Protein AF-A0A3D6DV68-F1 (afdb_monomer_lite)

Radius of gyration: 20.33 Å; chains: 1; bounding box: 50×42×64 Å

pLDDT: mean 91.26, std 15.3, range [33.81, 98.69]

Foldseek 3Di:
DLVVLLVVLLDCLLQDAPDDDPDDRQFAKDFLVSSLVSLVVVPVSLVVLCVVVVHNPDDSSVSSLVSQVLLEDELDPLQWFDPVLVVLVVLVVVLVVVVLCVVVVDDCCVPPNDRDDGFFDDCNGTPDNSSCVQQPRNGDGNGQKHWHQLLAADPGNTIIIGGPPDDLLSVLSNLVVSLCCCVPPVVDQLLSSLQSLLSLVVSLVVLVRPQQPQDPVVRGRSSVVSVVVSCVSCVVNVHDVVCSVPDHPDPPPPPPPPPDPDD

Secondary structure (DSSP, 8-state):
-HHHHHHHHHSTTTS--SS-SSSS-----EEHHHHHHHHTT-HHHHHHHHHHHTSSS--HHHHHHHHHHHTEEESSGGGTB-HHHHHHHHHHHHHHHHHHHHHTT---TTTT-SPPPPPPP-GGGBSSHHHHHHHGGGT----SEEEETT---TT--PPEEEETTS-HHHHHHHHHHHHHHHHHTS---HHHHHHHHHHHHHHHHHHHHHS-S-BTTTTB-HHHHHHHHHHHHHHHTT--HHHHHT-------TTTT------

Sequence (263 aa):
LRDWLLARLESTRYWPRLDGSGGDATPQLMSTRRLADVAGRDAEFMQIAALYAGHADFDLNPLVANLVAAESVPFLPVLRYTDTGLRKRVQWEETWALQRREDAGEDLASSVGRIPVPPKYQSKDFLKTDYWRLRGGLDVPKERWISYPGCERGADGSLVIAWAGWDHLQQATALATYFIDMKEREGWSRERLQPLLAGLLELLPWLRQWHNDMNPDFGARMGDYYESFVTDEVRALQFTLDDLRAWKPAATAARRGRKRSAA

Structure (mmCIF, N/CA/C/O backbone):
data_AF-A0A3D6DV68-F1
#
_entry.id   AF-A0A3D6DV68-F1
#
loop_
_atom_site.group_PDB
_atom_site.id
_atom_site.type_symbol
_atom_site.label_atom_id
_atom_site.label_alt_id
_atom_site.label_comp_id
_atom_site.label_asym_id
_atom_site.label_entity_id
_atom_site.label_seq_id
_atom_site.pdbx_PDB_ins_code
_atom_site.Cartn_x
_atom_site.Cartn_y
_atom_site.Cartn_z
_atom_site.occupancy
_atom_site.B_iso_or_equiv
_atom_site.auth_seq_id
_atom_site.auth_comp_id
_atom_site.auth_asym_id
_atom_site.auth_atom_id
_atom_site.pdbx_PDB_model_num
ATOM 1 N N . LEU A 1 1 ? -14.105 -13.010 18.078 1.00 95.31 1 LEU A N 1
ATOM 2 C CA . LEU A 1 1 ? -14.581 -11.612 17.921 1.00 95.31 1 LEU A CA 1
ATOM 3 C C . LEU A 1 1 ? -13.662 -10.813 16.999 1.00 95.31 1 LEU A C 1
ATOM 5 O O . LEU A 1 1 ? -14.135 -10.400 15.951 1.00 95.31 1 LEU A O 1
ATOM 9 N N . ARG A 1 2 ? -12.362 -10.668 17.314 1.00 97.62 2 ARG A N 1
ATOM 10 C CA . ARG A 1 2 ? -11.396 -9.928 16.473 1.00 97.62 2 ARG A CA 1
ATOM 11 C C . ARG A 1 2 ? -11.401 -10.354 15.002 1.00 97.62 2 ARG A C 1
ATOM 13 O O . ARG A 1 2 ? -11.642 -9.518 14.143 1.00 97.62 2 ARG A O 1
ATOM 20 N N . ASP A 1 3 ? -11.200 -11.641 14.726 1.00 97.81 3 ASP A N 1
ATOM 21 C CA . ASP A 1 3 ? -11.115 -12.147 13.346 1.00 97.81 3 ASP A CA 1
ATOM 22 C C . ASP A 1 3 ? -12.424 -11.974 12.571 1.00 97.81 3 ASP A C 1
ATOM 24 O O . ASP A 1 3 ? -12.409 -11.724 11.372 1.00 97.81 3 ASP A O 1
ATOM 28 N N . TRP A 1 4 ? -13.563 -12.022 13.266 1.00 98.38 4 TRP A N 1
ATOM 29 C CA . TRP A 1 4 ? -14.862 -11.736 12.664 1.00 98.38 4 TRP A CA 1
ATOM 30 C C . TRP A 1 4 ? -14.991 -10.254 12.281 1.00 98.38 4 TRP A C 1
ATOM 32 O O . TRP A 1 4 ? -15.398 -9.950 11.164 1.00 98.38 4 TRP A O 1
ATOM 42 N N . LEU A 1 5 ? -14.598 -9.326 13.169 1.00 98.50 5 LEU A N 1
ATOM 43 C CA . LEU A 1 5 ? -14.620 -7.879 12.886 1.00 98.50 5 LEU A CA 1
ATOM 44 C C . LEU A 1 5 ? -13.721 -7.553 11.702 1.00 98.50 5 LEU A C 1
ATOM 46 O O . LEU A 1 5 ? -14.111 -6.848 10.775 1.00 98.50 5 LEU A O 1
ATOM 50 N N . LEU A 1 6 ? -12.525 -8.127 11.730 1.00 98.38 6 LEU A N 1
ATOM 51 C CA . LEU A 1 6 ? -11.582 -8.094 10.639 1.00 98.38 6 LEU A CA 1
ATOM 52 C C . LEU A 1 6 ? -12.256 -8.590 9.350 1.00 98.38 6 LEU A C 1
ATOM 54 O O . LEU A 1 6 ? -12.232 -7.863 8.354 1.00 98.38 6 LEU A O 1
ATOM 58 N N . ALA A 1 7 ? -12.841 -9.794 9.324 1.00 97.44 7 ALA A N 1
ATOM 59 C CA . ALA A 1 7 ? -13.485 -10.380 8.134 1.00 97.44 7 ALA A CA 1
ATOM 60 C C . ALA A 1 7 ? -14.603 -9.488 7.595 1.00 97.44 7 ALA A C 1
ATOM 62 O O . ALA A 1 7 ? -14.722 -9.283 6.388 1.00 97.44 7 ALA A O 1
ATOM 63 N N . ARG A 1 8 ? -15.371 -8.875 8.497 1.00 97.06 8 ARG A N 1
ATOM 64 C CA . ARG A 1 8 ? -16.449 -7.964 8.135 1.00 97.06 8 ARG A CA 1
ATOM 65 C C . ARG A 1 8 ? -15.938 -6.715 7.413 1.00 97.06 8 ARG A C 1
ATOM 67 O O . ARG A 1 8 ? -16.506 -6.370 6.378 1.00 97.06 8 ARG A O 1
ATOM 74 N N . LEU A 1 9 ? -14.848 -6.105 7.889 1.00 97.06 9 LEU A N 1
ATOM 75 C CA . LEU A 1 9 ? -14.223 -4.916 7.283 1.00 97.06 9 LEU A CA 1
ATOM 76 C C . LEU A 1 9 ? -13.597 -5.163 5.894 1.00 97.06 9 LEU A C 1
ATOM 78 O O . LEU A 1 9 ? -13.310 -4.203 5.182 1.00 97.06 9 LEU A O 1
ATOM 82 N N . GLU A 1 10 ? -13.371 -6.417 5.493 1.00 93.94 10 GLU A N 1
ATOM 83 C CA . GLU A 1 10 ? -12.921 -6.763 4.130 1.00 93.94 10 GLU A CA 1
ATOM 84 C C . GLU A 1 10 ? -14.073 -6.914 3.134 1.00 93.94 10 GLU A C 1
ATOM 86 O O . GLU A 1 10 ? -13.850 -6.948 1.927 1.00 93.94 10 GLU A O 1
ATOM 91 N N . SER A 1 11 ? -15.313 -7.034 3.612 1.00 91.00 11 SER A N 1
ATOM 92 C CA . SER A 1 11 ? -16.440 -7.311 2.725 1.00 91.00 11 SER A CA 1
ATOM 93 C C . SER A 1 11 ? -16.709 -6.156 1.756 1.00 91.00 11 SER A C 1
ATOM 95 O O . SER A 1 11 ? -16.477 -4.985 2.062 1.00 91.00 11 SER A O 1
ATOM 97 N N . THR A 1 12 ? -17.290 -6.477 0.599 1.00 84.44 12 THR A N 1
ATOM 98 C CA . THR A 1 12 ? -17.630 -5.516 -0.469 1.00 84.44 12 THR A CA 1
ATOM 99 C C . THR A 1 12 ? -18.516 -4.354 -0.006 1.00 84.44 12 THR A C 1
ATOM 101 O O . THR A 1 12 ? -18.527 -3.300 -0.633 1.00 84.44 12 THR A O 1
ATOM 104 N N . ARG A 1 13 ? -19.214 -4.497 1.130 1.00 85.69 13 ARG A N 1
ATOM 105 C CA . ARG A 1 13 ? -19.953 -3.411 1.792 1.00 85.69 13 ARG A CA 1
ATOM 106 C C . ARG A 1 13 ? -19.065 -2.230 2.185 1.00 85.69 13 ARG A C 1
ATOM 108 O O . ARG A 1 13 ? -19.533 -1.096 2.163 1.00 85.69 13 ARG A O 1
ATOM 115 N N . TYR A 1 14 ? -17.832 -2.506 2.595 1.00 89.00 14 TYR A N 1
ATOM 116 C CA . TYR A 1 14 ? -16.877 -1.503 3.069 1.00 89.00 14 TYR A CA 1
ATOM 117 C C . TYR A 1 14 ? -16.024 -0.931 1.947 1.00 89.00 14 TYR A C 1
ATOM 119 O O . TYR A 1 14 ? -15.500 0.169 2.082 1.00 89.00 14 TYR A O 1
ATOM 127 N N . TRP A 1 15 ? -15.985 -1.634 0.818 1.00 86.88 15 TRP A N 1
ATOM 128 C CA . TRP A 1 15 ? -15.288 -1.237 -0.398 1.00 86.88 15 TRP A CA 1
ATOM 129 C C . TRP A 1 15 ? -16.276 -1.062 -1.572 1.00 86.88 15 TRP A C 1
ATOM 131 O O . TRP A 1 15 ? -16.091 -1.692 -2.615 1.00 86.88 15 TRP A O 1
ATOM 141 N N . PRO A 1 16 ? -17.368 -0.272 -1.414 1.00 62.62 16 PRO A N 1
ATOM 142 C CA . PRO A 1 16 ? -18.415 -0.175 -2.420 1.00 62.62 16 PRO A CA 1
ATOM 143 C C . PRO A 1 16 ? -18.040 0.761 -3.577 1.00 62.62 16 PRO A C 1
ATOM 145 O O . PRO A 1 16 ? -17.275 1.714 -3.421 1.00 62.62 16 PRO A O 1
ATOM 148 N N . ARG A 1 17 ? -18.679 0.496 -4.724 1.00 61.34 17 ARG A N 1
ATOM 149 C CA . ARG A 1 17 ? -18.665 1.290 -5.963 1.00 61.34 17 ARG A CA 1
ATOM 150 C C . ARG A 1 17 ? -18.876 2.777 -5.696 1.00 61.34 17 ARG A C 1
ATOM 152 O O . ARG A 1 17 ? -19.780 3.151 -4.949 1.00 61.34 17 ARG A O 1
ATOM 159 N N . LEU A 1 18 ? -18.118 3.612 -6.398 1.00 49.22 18 LEU A N 1
ATOM 160 C CA . LEU A 1 18 ? -18.308 5.058 -6.395 1.00 49.22 18 LEU A CA 1
ATOM 161 C C . LEU A 1 18 ? -19.044 5.594 -7.626 1.00 49.22 18 LEU A C 1
ATOM 163 O O . LEU A 1 18 ? -18.879 6.760 -7.924 1.00 49.22 18 LEU A O 1
ATOM 167 N N . ASP A 1 19 ? -19.906 4.797 -8.271 1.00 42.69 19 ASP A N 1
ATOM 168 C CA . ASP A 1 19 ? -20.970 5.270 -9.184 1.00 42.69 19 ASP A CA 1
ATOM 169 C C . ASP A 1 19 ? -21.795 4.130 -9.825 1.00 42.69 19 ASP A C 1
ATOM 171 O O . ASP A 1 19 ? -21.523 3.661 -10.919 1.00 42.69 19 ASP A O 1
ATOM 175 N N . GLY A 1 20 ? -22.867 3.713 -9.143 1.00 44.94 20 GLY A N 1
ATOM 176 C CA . GLY A 1 20 ? -24.216 3.409 -9.676 1.00 44.94 20 GLY A CA 1
ATOM 177 C C . GLY A 1 20 ? -24.510 2.711 -11.026 1.00 44.94 20 GLY A C 1
ATOM 178 O O . GLY A 1 20 ? -25.692 2.606 -11.341 1.00 44.94 20 GLY A O 1
ATOM 179 N N . SER A 1 21 ? -23.564 2.212 -11.819 1.00 42.09 21 SER A N 1
ATOM 180 C CA . SER A 1 21 ? -23.828 1.525 -13.093 1.00 42.09 21 SER A CA 1
ATOM 181 C C . SER A 1 21 ? -23.142 0.158 -13.124 1.00 42.09 21 SER A C 1
ATOM 183 O O . SER A 1 21 ? -22.096 -0.045 -12.514 1.00 42.09 21 SER A O 1
ATOM 185 N N . GLY A 1 22 ? -23.808 -0.835 -13.713 1.00 43.22 22 GLY A N 1
ATOM 186 C CA . GLY A 1 22 ? -23.464 -2.255 -13.609 1.00 43.22 22 GLY A CA 1
ATOM 187 C C . GLY A 1 22 ? -22.181 -2.675 -14.336 1.00 43.22 22 GLY A C 1
ATOM 188 O O . GLY A 1 22 ? -22.273 -3.400 -15.318 1.00 43.22 22 GLY A O 1
ATOM 189 N N . GLY A 1 23 ? -21.021 -2.283 -13.803 1.00 51.78 23 GLY A N 1
ATOM 190 C CA . GLY A 1 23 ? -19.680 -2.797 -14.119 1.00 51.78 23 GLY A CA 1
ATOM 191 C C . GLY A 1 23 ? -18.878 -3.131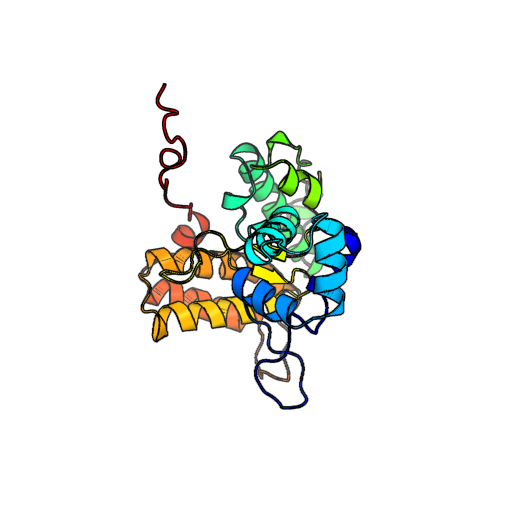 -12.849 1.00 51.78 23 GLY A C 1
ATOM 192 O O . GLY A 1 23 ? -19.388 -2.973 -11.734 1.00 51.78 23 GLY A O 1
ATOM 193 N N . ASP A 1 24 ? -17.649 -3.637 -12.983 1.00 54.78 24 ASP A N 1
ATOM 194 C CA . ASP A 1 24 ? -16.771 -3.959 -11.844 1.00 54.78 24 ASP A CA 1
ATOM 195 C C . ASP A 1 24 ? -16.538 -2.751 -10.915 1.00 54.78 24 ASP A C 1
ATOM 197 O O . ASP A 1 24 ? -16.690 -1.595 -11.300 1.00 54.78 24 ASP A O 1
ATOM 201 N N . ALA A 1 25 ? -16.265 -3.005 -9.632 1.00 60.28 25 ALA A N 1
ATOM 202 C CA . ALA A 1 25 ? -16.162 -1.938 -8.639 1.00 60.28 25 ALA A CA 1
ATOM 203 C C . ALA A 1 25 ? -14.920 -1.060 -8.851 1.00 60.28 25 ALA A C 1
ATOM 205 O O . ALA A 1 25 ? -13.807 -1.577 -8.817 1.00 60.28 25 ALA A O 1
ATOM 206 N N . THR A 1 26 ? -15.099 0.262 -8.990 1.00 75.25 26 THR A N 1
ATOM 207 C CA . THR A 1 26 ? -13.979 1.214 -9.094 1.00 75.25 26 THR A CA 1
ATOM 208 C C . THR A 1 26 ? -13.170 1.227 -7.789 1.00 75.25 26 THR A C 1
ATOM 210 O O . THR A 1 26 ? -13.696 1.653 -6.755 1.00 75.25 26 THR A O 1
ATOM 213 N N . PRO A 1 27 ? -11.909 0.769 -7.796 1.00 88.56 27 PRO A N 1
ATOM 214 C CA . PRO A 1 27 ? -11.089 0.656 -6.595 1.00 88.56 27 PRO A CA 1
ATOM 215 C C . PRO A 1 27 ? -10.636 2.044 -6.125 1.00 88.56 27 PRO A C 1
ATOM 217 O O . PRO A 1 27 ? -10.222 2.875 -6.933 1.00 88.56 27 PRO A O 1
ATOM 220 N N . GLN A 1 28 ? -10.713 2.318 -4.818 1.00 91.31 28 GLN A N 1
ATOM 221 C CA . GLN A 1 28 ? -10.360 3.629 -4.255 1.00 91.31 28 GLN A CA 1
ATOM 222 C C . GLN A 1 28 ? -9.734 3.563 -2.866 1.00 91.31 28 GLN A C 1
ATOM 224 O O . GLN A 1 28 ? -10.273 2.934 -1.954 1.00 91.31 28 GLN A O 1
ATOM 229 N N . LEU A 1 29 ? -8.650 4.316 -2.671 1.00 94.75 29 LEU A N 1
ATOM 230 C CA . LEU A 1 29 ? -8.081 4.512 -1.341 1.00 94.75 29 LEU A CA 1
ATOM 231 C C . LEU A 1 29 ? -9.086 5.218 -0.423 1.00 94.75 29 LEU A C 1
ATOM 233 O O . LEU A 1 29 ? -9.792 6.143 -0.830 1.00 94.75 29 LEU A O 1
ATOM 237 N N . MET A 1 30 ? -9.114 4.823 0.845 1.00 92.75 30 MET A N 1
ATOM 238 C CA . MET A 1 30 ? -9.926 5.483 1.868 1.00 92.75 30 MET A CA 1
ATOM 239 C C . MET A 1 30 ? -9.160 5.611 3.174 1.00 92.75 30 MET A C 1
ATOM 241 O O . MET A 1 30 ? -8.147 4.950 3.368 1.00 92.75 30 MET A O 1
ATOM 245 N N . SER A 1 31 ? -9.635 6.456 4.084 1.00 95.88 31 SER A N 1
ATOM 246 C CA . SER A 1 31 ? -9.049 6.552 5.417 1.00 95.88 31 SER A CA 1
ATOM 247 C C . SER A 1 31 ? -9.696 5.576 6.401 1.00 95.88 31 SER A C 1
ATOM 249 O O . SER A 1 31 ? -10.861 5.198 6.244 1.00 95.88 31 SER A O 1
ATOM 251 N N . THR A 1 32 ? -8.981 5.201 7.465 1.00 97.50 32 THR A N 1
ATOM 252 C CA . THR A 1 32 ? -9.547 4.381 8.554 1.00 97.50 32 THR A CA 1
ATOM 253 C C . THR A 1 32 ? -10.755 5.047 9.209 1.00 97.50 32 THR A C 1
ATOM 255 O O . THR A 1 32 ? -11.644 4.348 9.688 1.00 97.50 32 THR A O 1
ATOM 258 N N . ARG A 1 33 ? -10.820 6.386 9.201 1.00 96.12 33 ARG A N 1
ATOM 259 C CA . ARG A 1 33 ? -11.987 7.145 9.663 1.00 96.12 33 ARG A CA 1
ATOM 260 C C . ARG A 1 33 ? -13.193 6.924 8.757 1.00 96.12 33 ARG A C 1
ATOM 262 O O . ARG A 1 33 ? -14.258 6.570 9.242 1.00 96.12 33 ARG A O 1
ATOM 269 N N . ARG A 1 34 ? -13.018 7.043 7.437 1.00 94.81 34 ARG A N 1
ATOM 270 C CA . ARG A 1 34 ? -14.097 6.756 6.480 1.00 94.81 34 ARG A CA 1
ATOM 271 C C . ARG A 1 34 ? -14.572 5.305 6.589 1.00 94.81 34 ARG A C 1
ATOM 273 O O . ARG A 1 34 ? -15.773 5.055 6.526 1.00 94.81 34 ARG A O 1
ATOM 280 N N . LEU A 1 35 ? -13.653 4.359 6.794 1.00 95.81 35 LEU A N 1
ATOM 281 C CA . LEU A 1 35 ? -13.999 2.959 7.042 1.00 95.81 35 LEU A CA 1
ATOM 282 C C . LEU A 1 35 ? -14.825 2.801 8.336 1.00 95.81 35 LEU A C 1
ATOM 284 O O . LEU A 1 35 ? -15.824 2.082 8.342 1.00 95.81 35 LEU A O 1
ATOM 288 N N . ALA A 1 36 ? -14.456 3.511 9.407 1.00 97.25 36 ALA A N 1
ATOM 289 C CA . ALA A 1 36 ? -15.210 3.550 10.659 1.00 97.25 36 ALA A CA 1
ATOM 290 C C . ALA A 1 36 ? -16.610 4.168 10.485 1.00 97.25 36 ALA A C 1
ATOM 292 O O . ALA A 1 36 ? -17.578 3.628 11.009 1.00 97.25 36 ALA A O 1
ATOM 293 N N . ASP A 1 37 ? -16.757 5.227 9.685 1.00 95.56 37 ASP A N 1
ATOM 294 C CA . ASP A 1 37 ? -18.060 5.845 9.394 1.00 95.56 37 ASP A CA 1
ATOM 295 C C . ASP A 1 37 ? -19.012 4.899 8.641 1.00 95.56 37 ASP A C 1
ATOM 297 O O . ASP A 1 37 ? -20.237 4.982 8.789 1.00 95.56 37 ASP A O 1
ATOM 301 N N . VAL A 1 38 ? -18.471 4.007 7.803 1.00 95.12 38 VAL A N 1
ATOM 302 C CA . VAL A 1 38 ? -19.246 2.921 7.181 1.00 95.12 38 VAL A CA 1
ATOM 303 C C . VAL A 1 38 ? -19.573 1.849 8.223 1.00 95.12 38 VAL A C 1
ATOM 305 O O . VAL A 1 38 ? -20.719 1.408 8.302 1.00 95.12 38 VAL A O 1
ATOM 308 N N . ALA A 1 39 ? -18.611 1.485 9.077 1.00 96.94 39 ALA A N 1
ATOM 309 C CA . ALA A 1 39 ? -18.800 0.508 10.150 1.00 96.94 39 ALA A CA 1
ATOM 310 C C . ALA A 1 39 ? -19.875 0.923 11.162 1.00 96.94 39 ALA A C 1
ATOM 312 O O . ALA A 1 39 ? -20.649 0.080 11.604 1.00 96.94 39 ALA A O 1
ATOM 313 N N . GLY A 1 40 ? -19.983 2.218 11.466 1.00 96.88 40 GLY A N 1
ATOM 314 C CA . GLY A 1 40 ? -20.990 2.760 12.381 1.00 96.88 40 GLY A CA 1
ATOM 315 C C . GLY A 1 40 ? -22.427 2.591 11.884 1.00 96.88 40 GLY A C 1
ATOM 316 O O . GLY A 1 40 ? -23.364 2.657 12.674 1.00 96.88 40 GLY A O 1
ATOM 317 N N . ARG A 1 41 ? -22.609 2.337 10.581 1.00 95.56 41 ARG A N 1
ATOM 318 C CA . ARG A 1 41 ? -23.906 2.038 9.957 1.00 95.56 41 ARG A CA 1
ATOM 319 C C . ARG A 1 41 ? -24.183 0.535 9.841 1.00 95.56 41 ARG A C 1
ATOM 321 O O . ARG A 1 41 ? -25.280 0.152 9.444 1.00 95.56 41 ARG A O 1
ATOM 328 N N . ASP A 1 42 ? -23.219 -0.319 10.181 1.00 97.06 42 ASP A N 1
ATOM 329 C CA . ASP A 1 42 ? -23.366 -1.773 10.186 1.00 97.06 42 ASP A CA 1
ATOM 330 C C . ASP A 1 42 ? -23.735 -2.244 11.600 1.00 97.06 42 ASP A C 1
ATOM 332 O O . ASP A 1 42 ? -22.885 -2.392 12.478 1.00 97.06 42 ASP A O 1
ATOM 336 N N . ALA A 1 43 ? -25.034 -2.459 11.831 1.00 97.31 43 ALA A N 1
ATOM 337 C CA . ALA A 1 43 ? -25.560 -2.820 13.149 1.00 97.31 43 ALA A CA 1
ATOM 338 C C . ALA A 1 43 ? -24.932 -4.108 13.712 1.00 97.31 43 ALA A C 1
ATOM 340 O O . ALA A 1 43 ? -24.673 -4.194 14.912 1.00 97.31 43 ALA A O 1
ATOM 341 N N . GLU A 1 44 ? -24.649 -5.089 12.853 1.00 97.56 44 GLU A N 1
ATOM 342 C CA . GLU A 1 44 ? -24.003 -6.339 13.258 1.00 97.56 44 GLU A CA 1
ATOM 343 C C . GLU A 1 44 ? -22.547 -6.081 13.665 1.00 97.56 44 GLU A C 1
ATOM 345 O O . GLU A 1 44 ? -22.096 -6.565 14.703 1.00 97.56 44 GLU A O 1
ATOM 350 N N . PHE A 1 45 ? -21.825 -5.249 12.902 1.00 98.12 45 PHE A N 1
ATOM 351 C CA . PHE A 1 45 ? -20.477 -4.829 13.278 1.00 98.12 45 PHE A CA 1
ATOM 352 C C . PHE A 1 45 ? -20.462 -4.137 14.641 1.00 98.12 45 PHE A C 1
ATOM 354 O O . PHE A 1 45 ? -19.652 -4.503 15.487 1.00 98.12 45 PHE A O 1
ATOM 361 N N . MET A 1 46 ? -21.371 -3.188 14.880 1.00 98.19 46 MET A N 1
ATOM 362 C CA . MET A 1 46 ? -21.442 -2.447 16.145 1.00 98.19 46 MET A CA 1
ATOM 363 C C . MET A 1 46 ? -21.723 -3.355 17.346 1.00 98.19 46 MET A C 1
ATOM 365 O O . MET A 1 46 ? -21.093 -3.191 18.391 1.00 98.19 46 MET A O 1
ATOM 369 N N . GLN A 1 47 ? -22.607 -4.347 17.200 1.00 97.81 47 GLN A N 1
ATOM 370 C CA . GLN A 1 47 ? -22.879 -5.328 18.257 1.00 97.81 47 GLN A CA 1
ATOM 371 C C . GLN A 1 47 ? -21.634 -6.155 18.594 1.00 97.81 47 GLN A C 1
ATOM 373 O O . GLN A 1 47 ? -21.248 -6.261 19.759 1.00 97.81 47 GLN A O 1
ATOM 378 N N . ILE A 1 48 ? -20.963 -6.708 17.580 1.00 98.25 48 ILE A N 1
ATOM 379 C CA . ILE A 1 48 ? -19.750 -7.505 17.797 1.00 98.25 48 ILE A CA 1
ATOM 380 C C . ILE A 1 48 ? -18.587 -6.632 18.291 1.00 98.25 48 ILE A C 1
ATOM 382 O O . ILE A 1 48 ? -17.777 -7.094 19.097 1.00 98.25 48 ILE A O 1
ATOM 386 N N . ALA A 1 49 ? -18.510 -5.371 17.862 1.00 98.25 49 ALA A N 1
ATOM 387 C CA . ALA A 1 49 ? -17.504 -4.415 18.309 1.00 98.25 49 ALA A CA 1
ATOM 388 C C . ALA A 1 49 ? -17.692 -4.042 19.785 1.00 98.25 49 ALA A C 1
ATOM 390 O O . ALA A 1 49 ? -16.705 -4.036 20.514 1.00 98.25 49 ALA A O 1
ATOM 391 N N . ALA A 1 50 ? -18.930 -3.844 20.253 1.00 98.12 50 ALA A N 1
ATOM 392 C CA . ALA A 1 50 ? -19.223 -3.627 21.673 1.00 98.12 50 ALA A CA 1
ATOM 393 C C . ALA A 1 50 ? -18.801 -4.830 22.532 1.00 98.12 50 ALA A C 1
ATOM 395 O O . ALA A 1 50 ? -18.170 -4.664 23.575 1.00 98.12 50 ALA A O 1
ATOM 396 N N . LEU A 1 51 ? -19.078 -6.056 22.065 1.00 98.12 51 LEU A N 1
ATOM 397 C CA . LEU A 1 51 ? -18.630 -7.281 22.739 1.00 98.12 51 LEU A CA 1
ATOM 398 C C . LEU A 1 51 ? -17.103 -7.408 22.749 1.00 98.12 51 LEU A C 1
ATOM 400 O O . LEU A 1 51 ? -16.524 -7.837 23.743 1.00 98.12 51 LEU A O 1
ATOM 404 N N . TYR A 1 52 ? -16.445 -7.043 21.648 1.00 97.94 52 TYR A N 1
ATOM 405 C CA . TYR A 1 52 ? -14.988 -7.059 21.543 1.00 97.94 52 TYR A CA 1
ATOM 406 C C . TYR A 1 52 ? -14.325 -6.005 22.440 1.00 97.94 52 TYR A C 1
ATOM 408 O O . TYR A 1 52 ? -13.302 -6.294 23.053 1.00 97.94 52 TYR A O 1
ATOM 416 N N . ALA A 1 53 ? -14.908 -4.807 22.529 1.00 97.25 53 ALA A N 1
ATOM 417 C CA . ALA A 1 53 ? -14.444 -3.724 23.392 1.00 97.25 53 ALA A CA 1
ATOM 418 C C . ALA A 1 53 ? -14.757 -3.972 24.879 1.00 97.25 53 ALA A C 1
ATOM 420 O O . ALA A 1 53 ? -14.085 -3.425 25.750 1.00 97.25 53 ALA A O 1
ATOM 421 N N . GLY A 1 54 ? -15.766 -4.795 25.175 1.00 97.19 54 GLY A N 1
ATOM 422 C CA . GLY A 1 54 ? -16.209 -5.118 26.532 1.00 97.19 54 GLY A CA 1
ATOM 423 C C . GLY A 1 54 ? -17.168 -4.092 27.148 1.00 97.19 54 GLY A C 1
ATOM 424 O O . GLY A 1 54 ? -17.578 -4.267 28.293 1.00 97.19 54 GLY A O 1
ATOM 425 N N . HIS A 1 55 ? -17.545 -3.040 26.415 1.00 93.81 55 HIS A N 1
ATOM 426 C CA . HIS A 1 55 ? -18.518 -2.031 26.841 1.00 93.81 55 HIS A CA 1
ATOM 427 C C . HIS A 1 55 ? -19.205 -1.369 25.635 1.00 93.81 55 HIS A C 1
ATOM 429 O O . HIS A 1 55 ? -18.674 -1.377 24.526 1.00 93.81 55 HIS A O 1
ATOM 435 N N . ALA A 1 56 ? -20.393 -0.794 25.852 1.00 91.62 56 ALA A N 1
ATOM 436 C CA . ALA A 1 56 ? -21.188 -0.166 24.791 1.00 91.62 56 ALA A CA 1
ATOM 437 C C . ALA A 1 56 ? -20.646 1.208 24.354 1.00 91.62 56 ALA A C 1
ATOM 439 O O . ALA A 1 56 ? -20.712 1.537 23.174 1.00 91.62 56 ALA A O 1
ATOM 440 N N . ASP A 1 57 ? -20.049 1.970 25.275 1.00 93.44 57 ASP A N 1
ATOM 441 C CA . ASP A 1 57 ? -19.550 3.335 25.023 1.00 93.44 57 ASP A CA 1
ATOM 442 C C . ASP A 1 57 ? -18.132 3.361 24.416 1.00 93.44 57 ASP A C 1
ATOM 444 O O . ASP A 1 57 ? -17.288 4.177 24.787 1.00 93.44 57 ASP A O 1
ATOM 448 N N . PHE A 1 58 ? -17.808 2.401 23.551 1.00 96.94 58 PHE A N 1
ATOM 449 C CA . PHE A 1 58 ? -16.491 2.330 22.920 1.00 96.94 58 PHE A CA 1
ATOM 450 C C . PHE A 1 58 ? -16.349 3.378 21.814 1.00 96.94 58 PHE A C 1
ATOM 452 O O . PHE A 1 58 ? -17.301 3.693 21.102 1.00 96.94 58 PHE A O 1
ATOM 459 N N . ASP A 1 59 ? -15.133 3.891 21.627 1.00 97.62 59 ASP A N 1
ATOM 460 C CA . ASP A 1 59 ? -14.842 4.758 20.489 1.00 97.62 59 ASP A CA 1
ATOM 461 C C . ASP A 1 59 ? -14.523 3.903 19.252 1.00 97.62 59 ASP A C 1
ATOM 463 O O . ASP A 1 59 ? -13.532 3.164 19.197 1.00 97.62 59 ASP A O 1
ATOM 467 N N . LEU A 1 60 ? -15.394 3.998 18.249 1.00 97.94 60 LEU A N 1
ATOM 468 C CA . LEU A 1 60 ? -15.316 3.228 17.012 1.00 97.94 60 LEU A CA 1
ATOM 469 C C . LEU A 1 60 ? -14.090 3.594 16.164 1.00 97.94 60 LEU A C 1
ATOM 471 O O . LEU A 1 60 ? -13.490 2.714 15.545 1.00 97.94 60 LEU A O 1
ATOM 475 N N . ASN A 1 61 ? -13.695 4.869 16.143 1.00 97.38 61 ASN A N 1
ATOM 476 C CA . ASN A 1 61 ? -12.576 5.341 15.324 1.00 97.38 61 ASN A CA 1
ATOM 477 C C . ASN A 1 61 ? -11.235 4.683 15.705 1.00 97.38 61 ASN A C 1
ATOM 479 O O . ASN A 1 61 ? -10.616 4.067 14.833 1.00 97.38 61 ASN A O 1
ATOM 483 N N . PRO A 1 62 ? -10.767 4.747 16.968 1.00 97.75 62 PRO A N 1
ATOM 484 C CA . PRO A 1 62 ? -9.549 4.071 17.387 1.00 97.75 62 PRO A CA 1
ATOM 485 C C . PRO A 1 62 ? -9.696 2.548 17.348 1.00 97.75 62 PRO A C 1
ATOM 487 O O . PRO A 1 62 ? -8.709 1.875 17.060 1.00 97.75 62 PRO A O 1
ATOM 490 N N . LEU A 1 63 ? -10.891 1.982 17.572 1.00 98.44 63 LEU A N 1
ATOM 491 C CA . LEU A 1 63 ? -11.105 0.538 17.427 1.00 98.44 63 LEU A CA 1
ATOM 492 C C . LEU A 1 63 ? -10.807 0.078 15.994 1.00 98.44 63 LEU A C 1
ATOM 494 O O . LEU A 1 63 ? -9.984 -0.819 15.799 1.00 98.44 63 LEU A O 1
ATOM 498 N N . VAL A 1 64 ? -11.422 0.711 14.991 1.00 98.50 64 VAL A N 1
ATOM 499 C CA . VAL A 1 64 ? -11.212 0.369 13.575 1.00 98.50 64 VAL A CA 1
ATOM 500 C C . VAL A 1 64 ? -9.779 0.681 13.150 1.00 98.50 64 VAL A C 1
ATOM 502 O O . VAL A 1 64 ? -9.136 -0.168 12.535 1.00 98.50 64 VAL A O 1
ATOM 505 N N . ALA A 1 65 ? -9.240 1.844 13.527 1.00 98.25 65 ALA A N 1
ATOM 506 C CA . ALA A 1 65 ? -7.870 2.221 13.190 1.00 98.25 65 ALA A CA 1
ATOM 507 C C . ALA A 1 65 ? -6.839 1.218 13.734 1.00 98.25 65 ALA A C 1
ATOM 509 O O . ALA A 1 65 ? -5.937 0.818 13.002 1.00 98.25 65 ALA A O 1
ATOM 510 N N . ASN A 1 66 ? -6.993 0.756 14.980 1.00 98.25 66 ASN A N 1
ATOM 511 C CA . ASN A 1 66 ? -6.083 -0.217 15.587 1.00 98.25 66 ASN A CA 1
ATOM 512 C C . ASN A 1 66 ? -6.215 -1.612 14.960 1.00 98.25 66 ASN A C 1
ATOM 514 O O . ASN A 1 66 ? -5.199 -2.267 14.722 1.00 98.25 66 ASN A O 1
ATOM 518 N N . LEU A 1 67 ? -7.442 -2.067 14.671 1.00 98.50 67 LEU A N 1
ATOM 519 C CA . LEU A 1 67 ? -7.665 -3.339 13.974 1.00 98.50 67 LEU A CA 1
ATOM 520 C C . LEU A 1 67 ? -7.003 -3.338 12.594 1.00 98.50 67 LEU A C 1
ATOM 522 O O . LEU A 1 67 ? -6.284 -4.278 12.261 1.00 98.50 67 LEU A O 1
ATOM 526 N N . VAL A 1 68 ? -7.215 -2.271 11.821 1.00 98.44 68 VAL A N 1
ATOM 527 C CA . VAL A 1 68 ? -6.667 -2.138 10.471 1.00 98.44 68 VAL A CA 1
ATOM 528 C C . VAL A 1 68 ? -5.151 -1.998 10.502 1.00 98.44 68 VAL A C 1
ATOM 530 O O . VAL A 1 68 ? -4.468 -2.741 9.802 1.00 98.44 68 VAL A O 1
ATOM 533 N N . ALA A 1 69 ? -4.601 -1.107 11.331 1.00 98.12 69 ALA A N 1
ATOM 534 C CA . ALA A 1 69 ? -3.159 -0.876 11.398 1.00 98.12 69 ALA A CA 1
ATOM 535 C C . ALA A 1 69 ? -2.376 -2.145 11.781 1.00 98.12 69 ALA A C 1
ATOM 537 O O . ALA A 1 69 ? -1.288 -2.365 11.252 1.00 98.12 69 ALA A O 1
ATOM 538 N N . ALA A 1 70 ? -2.931 -2.994 12.654 1.00 98.12 70 ALA A N 1
ATOM 539 C CA . ALA A 1 70 ? -2.312 -4.259 13.053 1.00 98.12 70 ALA A CA 1
ATOM 540 C C . ALA A 1 70 ? -2.308 -5.322 11.938 1.00 98.12 70 ALA A C 1
ATOM 542 O O . ALA A 1 70 ? -1.481 -6.228 11.963 1.00 98.12 70 ALA A O 1
ATOM 543 N N . GLU A 1 71 ? -3.214 -5.235 10.964 1.00 98.62 71 GLU A N 1
ATOM 544 C CA . GLU A 1 71 ? -3.271 -6.142 9.805 1.00 98.62 71 GLU A CA 1
ATOM 545 C C . GLU A 1 71 ? -2.920 -5.424 8.494 1.00 98.62 71 GLU A C 1
ATOM 547 O O . GLU A 1 71 ? -3.331 -5.859 7.415 1.00 98.62 71 GLU A O 1
ATOM 552 N N . SER A 1 72 ? -2.173 -4.317 8.593 1.00 98.62 72 SER A N 1
ATOM 553 C CA . SER A 1 72 ? -1.696 -3.539 7.453 1.00 98.62 72 SER A CA 1
ATOM 554 C C . SER A 1 72 ? -0.191 -3.656 7.268 1.00 98.62 72 SER A C 1
ATOM 556 O O . SER A 1 72 ? 0.576 -3.623 8.233 1.00 98.62 72 SER A O 1
ATOM 558 N N . VAL A 1 73 ? 0.250 -3.668 6.011 1.00 98.62 73 VAL A N 1
ATOM 559 C CA . VAL A 1 73 ? 1.662 -3.486 5.656 1.00 98.62 73 VAL A CA 1
ATOM 560 C C . VAL A 1 73 ? 1.815 -2.229 4.783 1.00 98.62 73 VAL A C 1
ATOM 562 O O . VAL A 1 73 ? 0.988 -2.000 3.901 1.00 98.62 73 VAL A O 1
ATOM 565 N N . PRO A 1 74 ? 2.815 -1.359 5.035 1.00 98.44 74 PRO A N 1
ATOM 566 C CA . PRO A 1 74 ? 3.044 -0.175 4.211 1.00 98.44 74 PRO A CA 1
ATOM 567 C C . PRO A 1 74 ? 3.399 -0.501 2.760 1.00 98.44 74 PRO A C 1
ATOM 569 O O . PRO A 1 74 ? 4.207 -1.393 2.499 1.00 98.44 74 PRO A O 1
ATOM 572 N N . PHE A 1 75 ? 2.856 0.280 1.827 1.00 98.00 75 PHE A N 1
ATOM 573 C CA . PHE A 1 75 ? 3.052 0.089 0.388 1.00 98.00 75 PHE A CA 1
ATOM 574 C C . PHE A 1 75 ? 4.530 0.155 -0.056 1.00 98.00 75 PHE A C 1
ATOM 576 O O . PHE A 1 75 ? 4.986 -0.693 -0.822 1.00 98.00 75 PHE A O 1
ATOM 583 N N . LEU A 1 76 ? 5.335 1.076 0.492 1.00 98.31 76 LEU A N 1
ATOM 584 C CA . LEU A 1 76 ? 6.747 1.226 0.104 1.00 98.31 76 LEU A CA 1
ATOM 585 C C . LEU A 1 76 ? 7.699 0.331 0.919 1.00 98.31 76 LEU A C 1
ATOM 587 O O . LEU A 1 76 ? 7.568 0.268 2.146 1.00 98.31 76 LEU A O 1
ATOM 591 N N . PRO A 1 77 ? 8.710 -0.308 0.292 1.00 97.69 77 PRO A N 1
ATOM 592 C CA . PRO A 1 77 ? 9.716 -1.117 0.993 1.00 97.69 77 PRO A CA 1
ATOM 593 C C . PRO A 1 77 ? 10.445 -0.369 2.115 1.00 97.69 77 PRO A C 1
ATOM 595 O O . PRO A 1 77 ? 10.654 -0.919 3.196 1.00 97.69 77 PRO A O 1
ATOM 598 N N . VAL A 1 78 ? 10.782 0.907 1.902 1.00 97.62 78 VAL A N 1
ATOM 599 C CA . VAL A 1 78 ? 11.488 1.745 2.892 1.00 97.62 78 VAL A CA 1
ATOM 600 C C . VAL A 1 78 ? 10.690 1.963 4.185 1.00 97.62 78 VAL A C 1
ATOM 602 O O . VAL A 1 78 ? 11.260 2.267 5.228 1.00 97.62 78 VAL A O 1
ATOM 605 N N . LEU A 1 79 ? 9.368 1.772 4.140 1.00 97.81 79 LEU A N 1
ATOM 606 C CA . LEU A 1 79 ? 8.479 1.852 5.302 1.00 97.81 79 LEU A CA 1
ATOM 607 C C . LEU A 1 79 ? 8.282 0.493 5.997 1.00 97.81 79 LEU A C 1
ATOM 609 O O . LEU A 1 79 ? 7.656 0.432 7.058 1.00 97.81 79 LEU A O 1
ATOM 613 N N . ARG A 1 80 ? 8.811 -0.594 5.416 1.00 96.75 80 ARG A N 1
ATOM 614 C CA . ARG A 1 80 ? 8.680 -1.979 5.896 1.00 96.75 80 ARG A CA 1
ATOM 615 C C . ARG A 1 80 ? 9.976 -2.531 6.475 1.00 96.75 80 ARG A C 1
ATOM 617 O O . ARG A 1 80 ? 9.940 -3.184 7.520 1.00 96.75 80 ARG A O 1
ATOM 624 N N . TYR A 1 81 ? 11.095 -2.290 5.797 1.00 98.44 81 TYR A N 1
ATOM 625 C CA . TYR A 1 81 ? 12.364 -2.965 6.061 1.00 98.44 81 TYR A CA 1
ATOM 626 C C . TYR A 1 81 ? 13.386 -2.073 6.764 1.00 98.44 81 TYR A C 1
ATOM 628 O O . TYR A 1 81 ? 13.429 -0.862 6.565 1.00 98.44 81 TYR A O 1
ATOM 636 N N . THR A 1 82 ? 14.244 -2.696 7.570 1.00 98.38 82 THR A N 1
ATOM 637 C CA . THR A 1 82 ? 15.495 -2.081 8.035 1.00 98.38 82 THR A CA 1
ATOM 638 C C . THR A 1 82 ? 16.514 -2.028 6.889 1.00 98.38 82 THR A C 1
ATOM 640 O O . THR A 1 82 ? 16.307 -2.635 5.837 1.00 98.38 82 THR A O 1
ATOM 643 N N . ASP A 1 83 ? 17.669 -1.389 7.095 1.00 97.69 83 ASP A N 1
ATOM 644 C CA . ASP A 1 83 ? 18.747 -1.372 6.092 1.00 97.69 83 ASP A CA 1
ATOM 645 C C . ASP A 1 83 ? 19.197 -2.782 5.668 1.00 97.69 83 ASP A C 1
ATOM 647 O O . ASP A 1 83 ? 19.537 -3.010 4.506 1.00 97.69 83 ASP A O 1
ATOM 651 N N . THR A 1 84 ? 19.195 -3.759 6.588 1.00 97.69 84 THR A N 1
ATOM 652 C CA . THR A 1 84 ? 19.527 -5.150 6.240 1.00 97.69 84 THR A CA 1
ATOM 653 C C . THR A 1 84 ? 18.447 -5.774 5.365 1.00 97.69 84 THR A C 1
ATOM 655 O O . THR A 1 84 ? 18.780 -6.468 4.404 1.00 97.69 84 THR A O 1
ATOM 658 N N . GLY A 1 85 ? 17.172 -5.497 5.651 1.00 98.38 85 GLY A N 1
ATOM 659 C CA . GLY A 1 85 ? 16.055 -5.958 4.835 1.00 98.38 85 GLY A CA 1
ATOM 660 C C . GLY A 1 85 ? 16.012 -5.307 3.453 1.00 98.38 85 GLY A C 1
ATOM 661 O O .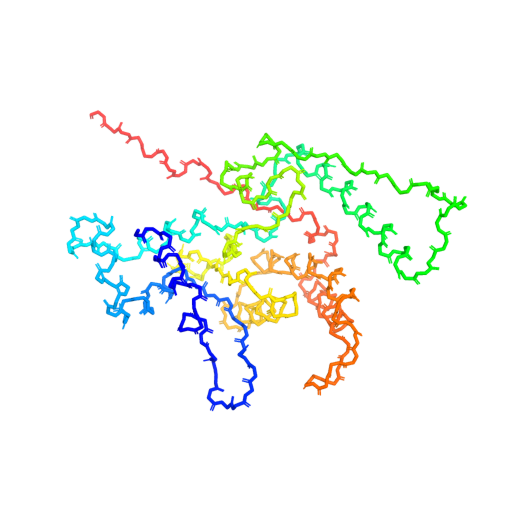 GLY A 1 85 ? 15.770 -6.007 2.474 1.00 98.38 85 GLY A O 1
ATOM 662 N N . LEU A 1 86 ? 16.346 -4.019 3.336 1.00 98.19 86 LEU A N 1
ATOM 663 C CA . LEU A 1 86 ? 16.451 -3.333 2.042 1.00 98.19 86 LEU A CA 1
ATOM 664 C C . LEU A 1 86 ? 17.565 -3.926 1.169 1.00 98.19 86 LEU A C 1
ATOM 666 O O . LEU A 1 86 ? 17.354 -4.164 -0.015 1.00 98.19 86 LEU A O 1
ATOM 670 N N . ARG A 1 87 ? 18.722 -4.276 1.749 1.00 98.06 87 ARG A N 1
ATOM 671 C CA . ARG A 1 87 ? 19.778 -4.991 1.003 1.00 98.06 87 ARG A CA 1
ATOM 672 C C . ARG A 1 87 ? 19.339 -6.369 0.508 1.00 98.06 87 ARG A C 1
ATOM 674 O O . ARG A 1 87 ? 19.803 -6.812 -0.540 1.00 98.06 87 ARG A O 1
ATOM 681 N N . LYS A 1 88 ? 18.474 -7.067 1.252 1.00 98.38 88 LYS A N 1
ATOM 682 C CA . LYS A 1 88 ? 17.873 -8.324 0.781 1.00 98.38 88 LYS A CA 1
ATOM 683 C C . LYS A 1 88 ? 16.851 -8.066 -0.319 1.00 98.38 88 LYS A C 1
ATOM 685 O O . LYS A 1 88 ? 16.841 -8.803 -1.293 1.00 98.38 88 LYS A O 1
ATOM 690 N N . ARG A 1 89 ? 16.046 -7.009 -0.191 1.00 97.44 89 ARG A N 1
ATOM 691 C CA . ARG A 1 89 ? 15.025 -6.632 -1.174 1.00 97.44 89 ARG A CA 1
ATOM 692 C C . ARG A 1 89 ? 15.614 -6.436 -2.568 1.00 97.44 89 ARG A C 1
ATOM 694 O O . ARG A 1 89 ? 15.071 -6.995 -3.508 1.00 97.44 89 ARG A O 1
ATOM 701 N N . VAL A 1 90 ? 16.757 -5.758 -2.674 1.00 97.00 90 VAL A N 1
ATOM 702 C CA . VAL A 1 90 ? 17.476 -5.603 -3.952 1.00 97.00 90 VAL A CA 1
ATOM 703 C C . VAL A 1 90 ? 17.807 -6.966 -4.580 1.00 97.00 90 VAL A C 1
ATOM 705 O O . VAL A 1 90 ? 17.472 -7.205 -5.732 1.00 97.00 90 VAL A O 1
ATOM 708 N N . GLN A 1 91 ? 18.363 -7.906 -3.806 1.00 97.94 91 GLN A N 1
ATOM 709 C CA . GLN A 1 91 ? 18.687 -9.257 -4.302 1.00 97.94 91 GLN A CA 1
ATOM 710 C C . GLN A 1 91 ? 17.437 -10.053 -4.723 1.00 97.94 91 GLN A C 1
ATOM 712 O O . GLN A 1 91 ? 17.480 -10.855 -5.658 1.00 97.94 91 GLN A O 1
ATOM 717 N N . TRP A 1 92 ? 16.313 -9.847 -4.031 1.00 97.44 92 TRP A N 1
ATOM 718 C CA . TRP A 1 92 ? 15.023 -10.422 -4.416 1.00 97.44 92 TRP A CA 1
ATOM 719 C C . TRP A 1 92 ? 14.513 -9.835 -5.737 1.00 97.44 92 TRP A C 1
ATOM 721 O O . TRP A 1 92 ? 14.101 -10.589 -6.613 1.00 97.44 92 TRP A O 1
ATOM 731 N N . GLU A 1 93 ? 14.584 -8.516 -5.913 1.00 96.31 93 GLU A N 1
ATOM 732 C CA . GLU A 1 93 ? 14.160 -7.834 -7.141 1.00 96.31 93 GLU A CA 1
ATOM 733 C C . GLU A 1 93 ? 15.016 -8.218 -8.351 1.00 96.31 93 GLU A C 1
ATOM 735 O O . GLU A 1 93 ? 14.466 -8.458 -9.428 1.00 96.31 93 GLU A O 1
ATOM 740 N N . GLU A 1 94 ? 16.332 -8.351 -8.167 1.00 96.31 94 GLU A N 1
ATOM 741 C CA . GLU A 1 94 ? 17.256 -8.888 -9.174 1.00 96.31 94 GLU A CA 1
ATOM 742 C C . GLU A 1 94 ? 16.870 -10.316 -9.573 1.00 96.31 94 GLU A C 1
ATOM 744 O O . GLU A 1 94 ? 16.780 -10.630 -10.760 1.00 96.31 94 GLU A O 1
ATOM 749 N N . THR A 1 95 ? 16.565 -11.171 -8.590 1.00 96.62 95 THR A N 1
ATOM 750 C CA . THR A 1 95 ? 16.117 -12.544 -8.858 1.00 96.62 95 THR A CA 1
ATOM 751 C C . THR A 1 95 ? 14.806 -12.562 -9.641 1.00 96.62 95 THR A C 1
ATOM 753 O O . THR A 1 95 ? 14.702 -13.263 -10.646 1.00 96.62 95 THR A O 1
ATOM 756 N N . TRP A 1 96 ? 13.814 -11.765 -9.238 1.00 95.69 96 TRP A N 1
ATOM 757 C CA . TRP A 1 96 ? 12.545 -11.673 -9.960 1.00 95.69 96 TRP A CA 1
ATOM 758 C C . TRP A 1 96 ? 12.713 -11.120 -11.374 1.00 95.69 96 TRP A C 1
ATOM 760 O O . TRP A 1 96 ? 11.988 -11.524 -12.276 1.00 95.69 96 TRP A O 1
ATOM 770 N N . ALA A 1 97 ? 13.656 -10.200 -11.593 1.00 95.56 97 ALA A N 1
ATOM 771 C CA . ALA A 1 97 ? 13.952 -9.691 -12.928 1.00 95.56 97 ALA A CA 1
ATOM 772 C C . ALA A 1 97 ? 14.522 -10.784 -13.843 1.00 95.56 97 ALA A C 1
ATOM 774 O O . ALA A 1 97 ? 14.144 -10.845 -15.011 1.00 95.56 97 ALA A O 1
ATOM 775 N N . LEU A 1 98 ? 15.379 -11.663 -13.316 1.00 96.19 98 LEU A N 1
ATOM 776 C CA . LEU A 1 98 ? 15.876 -12.832 -14.045 1.00 96.19 98 LEU A CA 1
ATOM 777 C C . LEU A 1 98 ? 14.756 -13.837 -14.332 1.00 96.19 98 LEU A C 1
ATOM 779 O O . LEU A 1 98 ? 14.611 -14.266 -15.469 1.00 96.19 98 LEU A O 1
ATOM 783 N N . GLN A 1 99 ? 13.924 -14.149 -13.337 1.00 94.06 99 GLN A N 1
ATOM 784 C CA . GLN A 1 99 ? 12.792 -15.067 -13.511 1.00 94.06 99 GLN A CA 1
ATOM 785 C C . GLN A 1 99 ? 11.797 -14.551 -14.554 1.00 94.06 99 GLN A C 1
ATOM 787 O O . GLN A 1 99 ? 11.382 -15.302 -15.420 1.00 94.06 99 GLN A O 1
ATOM 792 N N . ARG A 1 100 ? 11.494 -13.247 -14.560 1.00 94.25 100 ARG A N 1
ATOM 793 C CA . ARG A 1 100 ? 10.646 -12.643 -15.600 1.00 94.25 100 ARG A CA 1
ATOM 794 C C . ARG A 1 100 ? 11.231 -12.766 -17.008 1.00 94.25 100 ARG A C 1
ATOM 796 O O . ARG A 1 100 ? 10.472 -12.907 -17.959 1.00 94.25 100 ARG A O 1
ATOM 803 N N . ARG A 1 101 ? 12.555 -12.664 -17.157 1.00 94.19 101 ARG A N 1
ATOM 804 C CA . ARG A 1 101 ? 13.236 -12.845 -18.452 1.00 94.19 101 ARG A CA 1
ATOM 805 C C . ARG A 1 101 ? 13.164 -14.299 -18.917 1.00 94.19 101 ARG A C 1
ATOM 807 O O . ARG A 1 101 ? 12.855 -14.543 -20.078 1.00 94.19 101 ARG A O 1
ATOM 814 N N . GLU A 1 102 ? 13.383 -15.241 -18.001 1.00 93.75 102 GLU A N 1
ATOM 815 C CA . GLU A 1 102 ? 13.203 -16.676 -18.252 1.00 93.75 102 GLU A CA 1
ATOM 816 C C . GLU A 1 102 ? 11.747 -16.999 -18.641 1.00 93.75 102 GLU A C 1
ATOM 818 O O . GLU A 1 102 ? 11.520 -17.634 -19.668 1.00 93.75 102 GLU A O 1
ATOM 823 N N . ASP A 1 103 ? 10.758 -16.468 -17.911 1.00 91.62 103 ASP A N 1
ATOM 824 C CA . ASP A 1 103 ? 9.323 -16.609 -18.214 1.00 91.62 103 ASP A CA 1
ATOM 825 C C . ASP A 1 103 ? 8.944 -16.001 -19.580 1.00 91.62 103 ASP A C 1
ATOM 827 O O . ASP A 1 103 ? 8.014 -16.468 -20.238 1.00 91.62 103 ASP A O 1
ATOM 831 N N . ALA A 1 104 ? 9.672 -14.973 -20.031 1.00 91.12 104 ALA A N 1
ATOM 832 C CA . ALA A 1 104 ? 9.525 -14.374 -21.359 1.00 91.12 104 ALA A CA 1
ATOM 833 C C . ALA A 1 104 ? 10.219 -15.182 -22.479 1.00 91.12 104 ALA A C 1
ATOM 835 O O . ALA A 1 104 ? 10.179 -14.777 -23.642 1.00 91.12 104 ALA A O 1
ATOM 836 N N . GLY A 1 105 ? 10.840 -16.318 -22.147 1.00 92.44 105 GLY A N 1
ATOM 837 C CA . GLY A 1 105 ? 11.477 -17.236 -23.090 1.00 92.44 105 GLY A CA 1
ATOM 838 C C . GLY A 1 105 ? 12.958 -16.961 -23.362 1.00 92.44 105 GLY A C 1
ATOM 839 O O . GLY A 1 105 ? 13.507 -17.527 -24.308 1.00 92.44 105 GLY A O 1
ATOM 840 N N . GLU A 1 106 ? 13.619 -16.104 -22.578 1.00 94.19 106 GLU A N 1
ATOM 841 C CA . GLU A 1 106 ? 15.061 -15.874 -22.710 1.00 94.19 106 GLU A CA 1
ATOM 842 C C . GLU A 1 106 ? 15.871 -17.052 -22.135 1.00 94.19 106 GLU A C 1
ATOM 844 O O . GLU A 1 106 ? 15.694 -17.430 -20.977 1.00 94.19 106 GLU A O 1
ATOM 849 N N . ASP A 1 107 ? 16.813 -17.603 -22.913 1.00 92.69 107 ASP A N 1
ATOM 850 C CA . ASP A 1 107 ? 17.753 -18.620 -22.420 1.00 92.69 107 ASP A CA 1
ATOM 851 C C . ASP A 1 107 ? 18.879 -17.980 -21.592 1.00 92.69 107 ASP A C 1
ATOM 853 O O . ASP A 1 107 ? 19.898 -17.506 -22.107 1.00 92.69 107 ASP A O 1
ATOM 857 N N . LEU A 1 108 ? 18.693 -17.989 -20.273 1.00 92.94 108 LEU A N 1
ATOM 858 C CA . LEU A 1 108 ? 19.660 -17.462 -19.313 1.00 92.94 108 LEU A CA 1
ATOM 859 C C . LEU A 1 108 ? 20.760 -18.465 -18.933 1.00 92.94 108 LEU A C 1
ATOM 861 O O . LEU A 1 108 ? 21.708 -18.084 -18.241 1.00 92.94 108 LEU A O 1
ATOM 865 N N . ALA A 1 109 ? 20.694 -19.725 -19.381 1.00 88.88 109 ALA A N 1
ATOM 866 C CA . ALA A 1 109 ? 21.622 -20.765 -18.934 1.00 88.88 109 ALA A CA 1
ATOM 867 C C . ALA A 1 109 ? 23.073 -20.471 -19.342 1.00 88.88 109 ALA A C 1
ATOM 869 O O . ALA A 1 109 ? 24.005 -20.765 -18.593 1.00 88.88 109 ALA A O 1
ATOM 870 N N . SER A 1 110 ? 23.266 -19.857 -20.511 1.00 87.69 110 SER A N 1
ATOM 871 C CA . SER A 1 110 ? 24.590 -19.510 -21.039 1.00 87.69 110 SER A CA 1
ATOM 872 C C . SER A 1 110 ? 25.198 -18.248 -20.414 1.00 87.69 110 SER A C 1
ATOM 874 O O . SER A 1 110 ? 26.420 -18.149 -20.310 1.00 87.69 110 SER A O 1
ATOM 876 N N . SER A 1 111 ? 24.370 -17.287 -19.994 1.00 90.56 111 SER A N 1
ATOM 877 C CA . SER A 1 111 ? 24.813 -15.967 -19.524 1.00 90.56 111 SER A CA 1
ATOM 878 C C . SER A 1 111 ? 24.820 -15.834 -17.999 1.00 90.56 111 SER A C 1
ATOM 880 O O . SER A 1 111 ? 25.741 -15.248 -17.434 1.00 90.56 111 SER A O 1
ATOM 882 N N . VAL A 1 112 ? 23.808 -16.387 -17.330 1.00 90.62 112 VAL A N 1
ATOM 883 C CA . VAL A 1 112 ? 23.605 -16.307 -15.873 1.00 90.62 112 VAL A CA 1
ATOM 884 C C . VAL A 1 112 ? 23.787 -17.676 -15.214 1.00 90.62 112 VAL A C 1
ATOM 886 O O . VAL A 1 112 ? 24.187 -17.761 -14.052 1.00 90.62 112 VAL A O 1
ATOM 889 N N . GLY A 1 113 ? 23.525 -18.761 -15.946 1.00 91.94 113 GLY A N 1
ATOM 890 C CA . GLY A 1 113 ? 23.481 -20.106 -15.385 1.00 91.94 113 GLY A CA 1
ATOM 891 C C . GLY A 1 113 ? 22.221 -20.310 -14.547 1.00 91.94 113 GLY A C 1
ATOM 892 O O . GLY A 1 113 ? 21.128 -19.896 -14.926 1.00 91.94 113 GLY A O 1
ATOM 893 N N . ARG A 1 114 ? 22.357 -20.964 -13.388 1.00 92.44 114 ARG A N 1
ATOM 894 C CA . ARG A 1 114 ? 21.231 -21.168 -12.468 1.00 92.44 114 ARG A CA 1
ATOM 895 C C . ARG A 1 114 ? 20.902 -19.857 -11.752 1.00 92.44 114 ARG A C 1
ATOM 897 O O . ARG A 1 114 ? 21.740 -19.362 -10.999 1.00 92.44 114 ARG A O 1
ATOM 904 N N . ILE A 1 115 ? 19.672 -19.361 -11.915 1.00 93.94 115 ILE A N 1
ATOM 905 C CA . ILE A 1 115 ? 19.183 -18.170 -11.205 1.00 93.94 115 ILE A CA 1
ATOM 906 C C . ILE A 1 115 ? 19.406 -18.348 -9.689 1.00 93.94 115 ILE A C 1
ATOM 908 O O . ILE A 1 115 ? 18.989 -19.368 -9.120 1.00 93.94 115 ILE A O 1
ATOM 912 N N . PRO A 1 116 ? 20.089 -17.398 -9.023 1.00 93.56 116 PRO A N 1
ATOM 913 C CA . PRO A 1 116 ? 20.381 -17.507 -7.602 1.00 93.56 116 PRO A CA 1
ATOM 914 C C . PRO A 1 116 ? 19.091 -17.466 -6.779 1.00 93.56 116 PRO A C 1
ATOM 916 O O . PRO A 1 116 ? 18.159 -16.727 -7.075 1.00 93.56 116 PRO A O 1
ATOM 919 N N . VAL A 1 117 ? 19.046 -18.257 -5.706 1.00 95.44 117 VAL A N 1
ATOM 920 C CA . VAL A 1 117 ? 17.945 -18.194 -4.736 1.00 95.44 117 VAL A CA 1
ATOM 921 C C . VAL A 1 117 ? 18.216 -17.028 -3.782 1.00 95.44 117 VAL A C 1
ATOM 923 O O . VAL A 1 117 ? 19.292 -16.997 -3.175 1.00 95.44 117 VAL A O 1
ATOM 926 N N . PRO A 1 118 ? 17.274 -16.091 -3.594 1.00 96.12 118 PRO A N 1
ATOM 927 C CA . PRO A 1 118 ? 17.516 -14.922 -2.771 1.00 96.12 118 PRO A CA 1
ATOM 928 C C . PRO A 1 118 ? 17.525 -15.297 -1.277 1.00 96.12 118 PRO A C 1
ATOM 930 O O . PRO A 1 118 ? 16.910 -16.288 -0.858 1.00 96.12 118 PRO A O 1
ATOM 933 N N . PRO A 1 119 ? 18.215 -14.520 -0.425 1.00 97.62 119 PRO A N 1
ATOM 934 C CA . PRO A 1 119 ? 18.311 -14.822 0.997 1.00 97.62 119 PRO A CA 1
ATOM 935 C C . PRO A 1 119 ? 16.955 -14.672 1.698 1.00 97.62 119 PRO A C 1
ATOM 937 O O . PRO A 1 119 ? 16.241 -13.687 1.507 1.00 97.62 119 PRO A O 1
ATOM 940 N N . LYS A 1 120 ? 16.628 -15.603 2.604 1.00 98.06 120 LYS A N 1
ATOM 941 C CA . LYS A 1 120 ? 15.420 -15.491 3.439 1.00 98.06 120 LYS A CA 1
ATOM 942 C C . LYS A 1 120 ? 15.494 -14.286 4.378 1.00 98.06 120 LYS A C 1
ATOM 944 O O . LYS A 1 120 ? 16.542 -13.998 4.971 1.00 98.06 120 LYS A O 1
ATOM 949 N N . TYR A 1 121 ? 14.362 -13.625 4.578 1.00 98.50 121 TYR A N 1
ATOM 950 C CA . TYR A 1 121 ? 14.204 -12.596 5.598 1.00 98.50 121 TYR A CA 1
ATOM 951 C C . TYR A 1 121 ? 14.145 -13.190 7.013 1.00 98.50 121 TYR A C 1
ATOM 953 O O . TYR A 1 121 ? 13.808 -14.359 7.215 1.00 98.50 121 TYR A O 1
ATOM 961 N N . GLN A 1 122 ? 14.472 -12.363 8.000 1.00 98.19 122 GLN A N 1
ATOM 962 C CA . GLN A 1 122 ? 14.327 -12.625 9.430 1.00 98.19 122 GLN A CA 1
ATOM 963 C C . GLN A 1 122 ? 13.580 -11.462 10.088 1.00 98.19 122 GLN A C 1
ATOM 965 O O . GLN A 1 122 ? 13.529 -10.366 9.539 1.00 98.19 122 GLN A O 1
ATOM 970 N N . SER A 1 123 ? 13.088 -11.650 11.316 1.00 98.19 123 SER A N 1
ATOM 971 C CA . SER A 1 123 ? 12.373 -10.587 12.041 1.00 98.19 123 SER A CA 1
ATOM 972 C C . SER A 1 123 ? 13.156 -9.269 12.145 1.00 98.19 123 SER A C 1
ATOM 974 O O . SER A 1 123 ? 12.541 -8.211 12.093 1.00 98.19 123 SER A O 1
ATOM 976 N N . LYS A 1 124 ? 14.493 -9.312 12.258 1.00 98.06 124 LYS A N 1
ATOM 977 C CA . LYS A 1 124 ? 15.358 -8.114 12.340 1.00 98.06 124 LYS A CA 1
ATOM 978 C C . LYS A 1 124 ? 15.461 -7.310 11.036 1.00 98.06 124 LYS A C 1
ATOM 980 O O . LYS A 1 124 ? 15.984 -6.200 11.037 1.00 98.06 124 LYS A O 1
ATOM 985 N N . ASP A 1 125 ? 15.012 -7.887 9.924 1.00 98.62 125 ASP A N 1
ATOM 986 C CA . ASP A 1 125 ? 15.004 -7.226 8.620 1.00 98.62 125 ASP A CA 1
ATOM 987 C C . ASP A 1 125 ? 13.769 -6.327 8.434 1.00 98.62 125 ASP A C 1
ATOM 989 O O . ASP A 1 125 ? 13.696 -5.583 7.460 1.00 98.62 125 ASP A O 1
ATOM 993 N N . PHE A 1 126 ? 12.811 -6.370 9.365 1.00 98.62 126 PHE A N 1
ATOM 994 C CA . PHE A 1 126 ? 11.581 -5.582 9.347 1.00 98.62 126 PHE A CA 1
ATOM 995 C C . PHE A 1 126 ? 11.586 -4.516 10.443 1.00 98.62 126 PHE A C 1
ATOM 997 O O . PHE A 1 126 ? 12.100 -4.730 11.539 1.00 98.62 126 PHE A O 1
ATOM 1004 N N . LEU A 1 127 ? 10.961 -3.372 10.164 1.00 98.00 127 LEU A N 1
ATOM 1005 C CA . LEU A 1 127 ? 10.845 -2.255 11.107 1.00 98.00 127 LEU A CA 1
ATOM 1006 C C . LEU A 1 127 ? 9.873 -2.539 12.261 1.00 98.00 127 LEU A C 1
ATOM 1008 O O . LEU A 1 127 ? 9.994 -1.931 13.323 1.00 98.00 127 LEU A O 1
ATOM 1012 N N . LYS A 1 128 ? 8.899 -3.438 12.064 1.00 97.94 128 LYS A N 1
ATOM 1013 C CA . LYS A 1 128 ? 7.916 -3.836 13.081 1.00 97.94 128 LYS A CA 1
ATOM 1014 C C . LYS A 1 128 ? 7.679 -5.343 13.071 1.00 97.94 128 LYS A C 1
ATOM 1016 O O . LYS A 1 128 ? 7.664 -5.969 12.011 1.00 97.94 128 LYS A O 1
ATOM 1021 N N . THR A 1 129 ? 7.396 -5.897 14.249 1.00 97.69 129 THR A N 1
ATOM 1022 C CA . THR A 1 129 ? 7.040 -7.314 14.428 1.00 97.69 129 THR A CA 1
ATOM 1023 C C . THR A 1 129 ? 5.798 -7.707 13.630 1.00 97.69 129 THR A C 1
ATOM 1025 O O . THR A 1 129 ? 5.771 -8.796 13.064 1.00 97.69 129 THR A O 1
ATOM 1028 N N . ASP A 1 130 ? 4.798 -6.825 13.523 1.00 97.56 130 ASP A N 1
ATOM 1029 C CA . ASP A 1 130 ? 3.602 -7.095 12.715 1.00 97.56 130 ASP A CA 1
ATOM 1030 C C . ASP A 1 130 ? 3.928 -7.263 11.231 1.00 97.56 130 ASP A C 1
ATOM 1032 O O . ASP A 1 130 ? 3.418 -8.182 10.599 1.00 97.56 130 ASP A O 1
ATOM 1036 N N . TYR A 1 131 ? 4.847 -6.461 10.683 1.00 98.44 131 TYR A N 1
ATOM 1037 C CA . TYR A 1 131 ? 5.258 -6.612 9.285 1.00 98.44 131 TYR A CA 1
ATOM 1038 C C . TYR A 1 131 ? 5.942 -7.965 9.066 1.00 98.44 131 TYR A C 1
ATOM 1040 O O . TYR A 1 131 ? 5.625 -8.666 8.110 1.00 98.44 131 TYR A O 1
ATOM 1048 N N . TRP A 1 132 ? 6.812 -8.385 9.992 1.00 98.50 132 TRP A N 1
ATOM 1049 C CA . TRP A 1 132 ? 7.403 -9.725 9.955 1.00 98.50 132 TRP A CA 1
ATOM 1050 C C . TRP A 1 132 ? 6.340 -10.829 10.036 1.00 98.50 132 TRP A C 1
ATOM 1052 O O . TRP A 1 132 ? 6.386 -11.773 9.249 1.00 98.50 132 TRP A O 1
ATOM 1062 N N . ARG A 1 133 ? 5.367 -10.716 10.949 1.00 98.31 133 ARG A N 1
ATOM 1063 C CA . ARG A 1 133 ? 4.262 -11.681 11.082 1.00 98.31 133 ARG A CA 1
ATOM 1064 C C . ARG A 1 133 ? 3.465 -11.809 9.780 1.00 98.31 133 ARG A C 1
ATOM 1066 O O . ARG A 1 133 ? 3.103 -12.924 9.403 1.00 98.31 133 ARG A O 1
ATOM 1073 N N . LEU A 1 134 ? 3.226 -10.689 9.099 1.00 98.62 134 LEU A N 1
ATOM 1074 C CA . LEU A 1 134 ? 2.431 -10.608 7.872 1.00 98.62 134 LEU A CA 1
ATOM 1075 C C . LEU A 1 134 ? 3.202 -10.973 6.596 1.00 98.62 134 LEU A C 1
ATOM 1077 O O . LEU A 1 134 ? 2.574 -11.229 5.581 1.00 98.62 134 LEU A O 1
ATOM 1081 N N . ARG A 1 135 ? 4.538 -11.036 6.626 1.00 98.00 135 ARG A N 1
ATOM 1082 C CA . ARG A 1 135 ? 5.368 -11.282 5.428 1.00 98.00 135 ARG A CA 1
ATOM 1083 C C . ARG A 1 135 ? 6.226 -12.547 5.510 1.00 98.00 135 ARG A C 1
ATOM 1085 O O . ARG A 1 135 ? 6.363 -13.303 4.548 1.00 98.00 135 ARG A O 1
ATOM 1092 N N . GLY A 1 136 ? 6.764 -12.844 6.689 1.00 97.88 136 GLY A N 1
ATOM 1093 C CA . GLY A 1 136 ? 7.600 -14.015 6.945 1.00 97.88 136 GLY A CA 1
ATOM 1094 C C . GLY A 1 136 ? 8.903 -14.049 6.135 1.00 97.88 136 GLY A C 1
ATOM 1095 O O . GLY A 1 136 ? 9.316 -13.080 5.504 1.00 97.88 136 GLY A O 1
ATOM 1096 N N . GLY A 1 137 ? 9.584 -15.199 6.160 1.00 97.94 137 GLY A N 1
ATOM 1097 C CA . GLY A 1 137 ? 10.933 -15.340 5.591 1.00 97.94 137 GLY A CA 1
ATOM 1098 C C . GLY A 1 137 ? 11.023 -15.262 4.063 1.00 97.94 137 GLY A C 1
ATOM 1099 O O . GLY A 1 137 ? 12.125 -15.105 3.543 1.00 97.94 137 GLY A O 1
ATOM 1100 N N . LEU A 1 138 ? 9.894 -15.387 3.363 1.00 97.25 138 LEU A N 1
ATOM 1101 C CA . LEU A 1 138 ? 9.790 -15.297 1.901 1.00 97.25 138 LEU A CA 1
ATOM 1102 C C . LEU A 1 138 ? 9.083 -14.017 1.437 1.00 97.25 138 LEU A C 1
ATOM 1104 O O . LEU A 1 138 ? 8.800 -13.884 0.256 1.00 97.25 138 LEU A O 1
ATOM 1108 N N . ASP A 1 139 ? 8.762 -13.117 2.369 1.00 96.94 139 ASP A N 1
ATOM 1109 C CA . ASP A 1 139 ? 8.076 -11.853 2.090 1.00 96.94 139 ASP A CA 1
ATOM 1110 C C . ASP A 1 139 ? 6.695 -11.985 1.405 1.00 96.94 139 ASP A C 1
ATOM 1112 O O . ASP A 1 139 ? 6.194 -11.054 0.774 1.00 96.94 139 ASP A O 1
ATOM 1116 N N . VAL A 1 140 ? 6.048 -13.144 1.563 1.00 96.62 140 VAL A N 1
ATOM 1117 C CA . VAL A 1 140 ? 4.727 -13.433 0.987 1.00 96.62 140 VAL A CA 1
ATOM 1118 C C . VAL A 1 140 ? 3.676 -12.555 1.677 1.00 96.62 140 VAL A C 1
ATOM 1120 O O . VAL A 1 140 ? 3.557 -12.660 2.899 1.00 96.62 140 VAL A O 1
ATOM 1123 N N . PRO A 1 141 ? 2.910 -11.723 0.941 1.00 96.94 141 PRO A N 1
ATOM 1124 C CA . PRO A 1 141 ? 1.854 -10.890 1.515 1.00 96.94 141 PRO A CA 1
ATOM 1125 C C . PRO A 1 141 ? 0.802 -11.721 2.265 1.00 96.94 141 PRO A C 1
ATOM 1127 O O . PRO A 1 141 ? 0.304 -12.718 1.739 1.00 96.94 141 PRO A O 1
ATOM 1130 N N . LYS A 1 142 ? 0.462 -11.313 3.491 1.00 98.00 142 LYS A N 1
ATOM 1131 C CA . LYS A 1 142 ? -0.638 -11.885 4.306 1.00 98.00 142 LYS A CA 1
ATOM 1132 C C . LYS A 1 142 ? -1.450 -10.813 5.027 1.00 98.00 142 LYS A C 1
ATOM 1134 O O . LYS A 1 142 ? -2.328 -11.132 5.826 1.00 98.00 142 LYS A O 1
ATOM 1139 N N . GLU A 1 143 ? -1.104 -9.549 4.821 1.00 98.38 143 GLU A N 1
ATOM 1140 C CA . GLU A 1 143 ? -1.877 -8.417 5.297 1.00 98.38 143 GLU A CA 1
ATOM 1141 C C . GLU A 1 143 ? -3.246 -8.355 4.626 1.00 98.38 143 GLU A C 1
ATOM 1143 O O . GLU A 1 143 ? -3.461 -8.867 3.531 1.00 98.38 143 GLU A O 1
ATOM 1148 N N . ARG A 1 144 ? -4.171 -7.698 5.313 1.00 98.25 144 ARG A N 1
ATOM 1149 C CA . ARG A 1 144 ? -5.567 -7.546 4.888 1.00 98.25 144 ARG A CA 1
ATOM 1150 C C . ARG A 1 144 ? -5.799 -6.170 4.271 1.00 98.25 144 ARG A C 1
ATOM 1152 O O . ARG A 1 144 ? -6.712 -5.967 3.473 1.00 98.25 144 ARG A O 1
ATOM 1159 N N . TRP A 1 145 ? -4.915 -5.231 4.605 1.00 98.62 145 TRP A N 1
ATOM 1160 C CA . TRP A 1 145 ? -4.878 -3.890 4.046 1.00 98.62 145 TRP A CA 1
ATOM 1161 C C . TRP A 1 145 ? -3.459 -3.471 3.689 1.00 98.62 145 TRP A C 1
ATOM 1163 O O . TRP A 1 145 ? -2.481 -3.852 4.333 1.00 98.62 145 TRP A O 1
ATOM 1173 N N . ILE A 1 146 ? -3.361 -2.616 2.683 1.00 98.56 146 ILE A N 1
ATOM 1174 C CA . ILE A 1 146 ? -2.140 -1.881 2.378 1.00 98.56 146 ILE A CA 1
ATOM 1175 C C . ILE A 1 146 ? -2.290 -0.515 3.030 1.00 98.56 146 ILE A C 1
ATOM 1177 O O . ILE A 1 146 ? -3.318 0.137 2.861 1.00 98.56 146 ILE A O 1
ATOM 1181 N N . SER A 1 147 ? -1.282 -0.076 3.780 1.00 98.50 147 SER A N 1
ATOM 1182 C CA . SER A 1 147 ? -1.289 1.260 4.385 1.00 98.50 147 SER A CA 1
ATOM 1183 C C . SER A 1 147 ? -0.433 2.243 3.596 1.00 98.50 147 SER A C 1
ATOM 1185 O O . SER A 1 147 ? 0.618 1.880 3.062 1.00 98.50 147 SER A O 1
ATOM 1187 N N . TYR A 1 148 ? -0.848 3.510 3.603 1.00 97.81 148 TYR A N 1
ATOM 1188 C CA . TYR A 1 148 ? -0.168 4.636 2.962 1.00 97.81 148 TYR A CA 1
ATOM 1189 C C . TYR A 1 148 ? 0.192 5.718 4.000 1.00 97.81 148 TYR A C 1
ATOM 1191 O O . TYR A 1 148 ? -0.382 6.809 3.979 1.00 97.81 148 TYR A O 1
ATOM 1199 N N . PRO A 1 149 ? 1.113 5.439 4.949 1.00 95.50 149 PRO A N 1
ATOM 1200 C CA . PRO A 1 149 ? 1.524 6.427 5.946 1.00 95.50 149 PRO A CA 1
ATOM 1201 C C . PRO A 1 149 ? 2.106 7.685 5.295 1.00 95.50 149 PRO A C 1
ATOM 1203 O O . PRO A 1 149 ? 2.897 7.586 4.354 1.00 95.50 149 PRO A O 1
ATOM 1206 N N . GLY A 1 150 ? 1.754 8.860 5.815 1.00 92.06 150 GLY A N 1
ATOM 1207 C CA . GLY A 1 150 ? 2.181 10.151 5.264 1.00 92.06 150 GLY A CA 1
ATOM 1208 C C . GLY A 1 150 ? 1.331 10.639 4.087 1.00 92.06 150 GLY A C 1
ATOM 1209 O O . GLY A 1 150 ? 1.572 11.730 3.570 1.00 92.06 150 GLY A O 1
ATOM 1210 N N . CYS A 1 151 ? 0.340 9.847 3.666 1.00 94.69 151 CYS A N 1
ATOM 1211 C CA . CYS A 1 151 ? -0.598 10.192 2.602 1.00 94.69 151 CYS A CA 1
ATOM 1212 C C . CYS A 1 151 ? -1.967 10.631 3.150 1.00 94.69 151 CYS A C 1
ATOM 1214 O O . CYS A 1 151 ? -2.943 10.637 2.405 1.00 94.69 151 CYS A O 1
ATOM 1216 N N . GLU A 1 152 ? -2.070 11.000 4.427 1.00 94.00 152 GLU A N 1
ATOM 1217 C CA . GLU A 1 152 ? -3.316 11.442 5.063 1.00 94.00 152 GLU A CA 1
ATOM 1218 C C . GLU A 1 152 ? -3.761 12.823 4.547 1.00 94.00 152 GLU A C 1
ATOM 1220 O O . GLU A 1 152 ? -2.925 13.649 4.173 1.00 94.00 152 GLU A O 1
ATOM 1225 N N . ARG A 1 153 ? -5.074 13.101 4.501 1.00 86.06 153 ARG A N 1
ATOM 1226 C CA . ARG A 1 153 ? -5.623 14.357 3.952 1.00 86.06 153 ARG A CA 1
ATOM 1227 C C . ARG A 1 153 ? -5.611 15.481 4.990 1.00 86.06 153 ARG A C 1
ATOM 1229 O O . ARG A 1 153 ? -6.401 15.476 5.923 1.00 86.06 153 ARG A O 1
ATOM 1236 N N . GLY A 1 154 ? -4.794 16.512 4.760 1.00 76.12 154 GLY A N 1
ATOM 1237 C CA . GLY A 1 154 ? -4.850 17.786 5.498 1.00 76.12 154 GLY A CA 1
ATOM 1238 C C . GLY A 1 154 ? -5.003 17.645 7.024 1.00 76.12 154 GLY A C 1
ATOM 1239 O O . GLY A 1 154 ? -4.114 17.124 7.690 1.00 76.12 154 GLY A O 1
ATOM 1240 N N . ALA A 1 155 ? -6.120 18.147 7.566 1.00 75.81 155 ALA A N 1
ATOM 1241 C CA . ALA A 1 155 ? -6.442 18.111 8.997 1.00 75.81 155 ALA A CA 1
ATOM 1242 C C . ALA A 1 155 ? -6.902 16.729 9.511 1.00 75.81 155 ALA A C 1
ATOM 1244 O O . ALA A 1 155 ? -6.923 16.504 10.722 1.00 75.81 155 ALA A O 1
ATOM 1245 N N . ASP A 1 156 ? -7.273 15.810 8.616 1.00 82.38 156 ASP A N 1
ATOM 1246 C CA . ASP A 1 156 ? -7.595 14.425 8.947 1.00 82.38 156 ASP A CA 1
ATOM 1247 C C . ASP A 1 156 ? -6.312 13.585 8.934 1.00 82.38 156 ASP A C 1
ATOM 1249 O O . ASP A 1 156 ? -5.799 13.212 7.883 1.00 82.38 156 ASP A O 1
ATOM 1253 N N . GLY A 1 157 ? -5.787 13.292 10.124 1.00 88.38 157 GLY A N 1
ATOM 1254 C CA . GLY A 1 157 ? -4.614 12.433 10.309 1.00 88.38 157 GLY A CA 1
ATOM 1255 C C . GLY A 1 157 ? -4.925 10.934 10.301 1.00 88.38 157 GLY A C 1
ATOM 1256 O O . GLY A 1 157 ? -4.104 10.152 10.780 1.00 88.38 157 GLY A O 1
ATOM 1257 N N . SER A 1 158 ? -6.117 10.518 9.860 1.00 95.62 158 SER A N 1
ATOM 1258 C CA . SER A 1 158 ? -6.464 9.099 9.795 1.00 95.62 158 SER A CA 1
ATOM 1259 C C . SER A 1 158 ? -5.733 8.388 8.655 1.00 95.62 158 SER A C 1
ATOM 1261 O O . SER A 1 158 ? -5.605 8.904 7.545 1.00 95.62 158 SER A O 1
ATOM 1263 N N . LEU A 1 159 ? -5.242 7.182 8.951 1.00 97.25 159 LEU A N 1
ATOM 1264 C CA . LEU A 1 159 ? -4.394 6.410 8.049 1.00 97.25 159 LEU A CA 1
ATOM 1265 C C . LEU A 1 159 ? -5.128 6.103 6.743 1.00 97.25 159 LEU A C 1
ATOM 1267 O O . LEU A 1 159 ? -6.234 5.560 6.768 1.00 97.25 159 LEU A O 1
ATOM 1271 N N . VAL A 1 160 ? -4.489 6.397 5.614 1.00 97.81 160 VAL A N 1
ATOM 1272 C CA . VAL A 1 160 ? -4.988 6.009 4.291 1.00 97.81 160 VAL A CA 1
ATOM 1273 C C . VAL A 1 160 ? -4.633 4.557 4.008 1.00 97.81 160 VAL A C 1
ATOM 1275 O O . VAL A 1 160 ? -3.521 4.106 4.292 1.00 97.81 160 VAL A O 1
ATOM 1278 N N . ILE A 1 161 ? -5.599 3.822 3.468 1.00 98.00 161 ILE A N 1
ATOM 1279 C CA . ILE A 1 161 ? -5.543 2.381 3.258 1.00 98.00 161 ILE A CA 1
ATOM 1280 C C . ILE A 1 161 ? -6.154 1.976 1.910 1.00 98.00 161 ILE A C 1
ATOM 1282 O O . ILE A 1 161 ? -7.047 2.643 1.383 1.00 98.00 161 ILE A O 1
ATOM 1286 N N . ALA A 1 162 ? -5.698 0.835 1.399 1.00 96.75 162 ALA A N 1
ATOM 1287 C CA . ALA A 1 162 ? -6.356 0.043 0.363 1.00 96.75 162 ALA A CA 1
ATOM 1288 C C . ALA A 1 162 ? -6.707 -1.340 0.916 1.00 96.75 162 ALA A C 1
ATOM 1290 O O . ALA A 1 162 ? -6.050 -1.827 1.842 1.00 96.75 162 ALA A O 1
ATOM 1291 N N . TRP A 1 163 ? -7.697 -2.001 0.321 1.00 96.75 163 TRP A N 1
ATOM 1292 C CA . TRP A 1 163 ? -7.912 -3.424 0.561 1.00 96.75 163 TRP A CA 1
ATOM 1293 C C . TRP A 1 163 ? -6.831 -4.244 -0.147 1.00 96.75 163 TRP A C 1
ATOM 1295 O O . TRP A 1 163 ? -6.560 -4.030 -1.327 1.00 96.75 163 TRP A O 1
ATOM 1305 N N . ALA A 1 164 ? -6.206 -5.182 0.568 1.00 95.94 164 ALA A N 1
ATOM 1306 C CA . ALA A 1 164 ? -5.112 -5.984 0.017 1.00 95.94 164 ALA A CA 1
ATOM 1307 C C . ALA A 1 164 ? -5.586 -7.088 -0.948 1.00 95.94 164 ALA A C 1
ATOM 1309 O O . ALA A 1 164 ? -4.759 -7.705 -1.611 1.00 95.94 164 ALA A O 1
ATOM 1310 N N . GLY A 1 165 ? -6.899 -7.339 -1.038 1.00 93.25 165 GLY A N 1
ATOM 1311 C CA . GLY A 1 165 ? -7.473 -8.319 -1.966 1.00 93.25 165 GLY A CA 1
ATOM 1312 C C . GLY A 1 165 ? -7.607 -7.840 -3.415 1.00 93.25 165 GLY A C 1
ATOM 1313 O O . GLY A 1 165 ? -8.037 -8.617 -4.263 1.00 93.25 165 GLY A O 1
ATOM 1314 N N . TRP A 1 166 ? -7.256 -6.587 -3.709 1.00 94.06 166 TRP A N 1
ATOM 1315 C CA . TRP A 1 166 ? -7.206 -6.067 -5.076 1.00 94.06 166 TRP A CA 1
ATOM 1316 C C . TRP A 1 166 ? -6.010 -6.597 -5.862 1.00 94.06 166 TRP A C 1
ATOM 1318 O O . TRP A 1 166 ? -4.913 -6.738 -5.316 1.00 94.06 166 TRP A O 1
ATOM 1328 N N . ASP A 1 167 ? -6.200 -6.797 -7.167 1.00 94.25 167 ASP A N 1
ATOM 1329 C CA . ASP A 1 167 ? -5.085 -7.043 -8.082 1.00 94.25 167 ASP A CA 1
ATOM 1330 C C . ASP A 1 167 ? -4.221 -5.779 -8.293 1.00 94.25 167 ASP A C 1
ATOM 1332 O O . ASP A 1 167 ? -4.521 -4.686 -7.801 1.00 94.25 167 ASP A O 1
ATOM 1336 N N . HIS A 1 168 ? -3.104 -5.918 -9.013 1.00 95.94 168 HIS A N 1
ATOM 1337 C CA . HIS A 1 168 ? -2.156 -4.815 -9.199 1.00 95.94 168 HIS A CA 1
ATOM 1338 C C . HIS A 1 168 ? -2.745 -3.677 -10.039 1.00 95.94 168 HIS A C 1
ATOM 1340 O O . HIS A 1 168 ? -2.431 -2.513 -9.781 1.00 95.94 168 HIS A O 1
ATOM 1346 N N . LEU A 1 169 ? -3.612 -3.988 -11.010 1.00 95.81 169 LEU A N 1
ATOM 1347 C CA . LEU A 1 169 ? -4.289 -2.986 -11.832 1.00 95.81 169 LEU A CA 1
ATOM 1348 C C . LEU A 1 169 ? -5.272 -2.163 -10.996 1.00 95.81 169 LEU A C 1
ATOM 1350 O O . LEU A 1 169 ? -5.288 -0.933 -11.082 1.00 95.81 169 LEU A O 1
ATOM 1354 N N . GLN A 1 170 ? -6.040 -2.819 -10.132 1.00 94.88 170 GLN A N 1
ATOM 1355 C CA . GLN A 1 170 ? -6.966 -2.172 -9.217 1.00 94.88 170 GLN A CA 1
ATOM 1356 C C . GLN A 1 170 ? -6.232 -1.285 -8.204 1.00 94.88 170 GLN A C 1
ATOM 1358 O O . GLN A 1 170 ? -6.635 -0.142 -7.973 1.00 94.88 170 GLN A O 1
ATOM 1363 N N . GLN A 1 171 ? -5.118 -1.763 -7.643 1.00 96.94 171 GLN A N 1
ATOM 1364 C CA . GLN A 1 171 ? -4.276 -0.966 -6.745 1.00 96.94 171 GLN A CA 1
ATOM 1365 C C . GLN A 1 171 ? -3.682 0.265 -7.447 1.00 96.94 171 GLN A C 1
ATOM 1367 O O . GLN A 1 171 ? -3.728 1.365 -6.892 1.00 96.94 171 GLN A O 1
ATOM 1372 N N . ALA A 1 172 ? -3.160 0.105 -8.668 1.00 97.62 172 ALA A N 1
ATOM 1373 C CA . ALA A 1 172 ? -2.605 1.207 -9.452 1.00 97.62 172 ALA A CA 1
ATOM 1374 C C . ALA A 1 172 ? -3.676 2.240 -9.819 1.00 97.62 172 ALA A C 1
ATOM 1376 O O . ALA A 1 172 ? -3.441 3.440 -9.692 1.00 97.62 172 ALA A O 1
ATOM 1377 N N . THR A 1 173 ? -4.874 1.778 -10.185 1.00 95.88 173 THR A N 1
ATOM 1378 C CA . THR A 1 173 ? -6.035 2.636 -10.454 1.00 95.88 173 THR A CA 1
ATOM 1379 C C . THR A 1 173 ? -6.389 3.468 -9.227 1.00 95.88 173 THR A C 1
ATOM 1381 O O . THR A 1 173 ? -6.397 4.696 -9.305 1.00 95.88 173 THR A O 1
ATOM 1384 N N . ALA A 1 174 ? -6.579 2.825 -8.071 1.00 96.25 174 ALA A N 1
ATOM 1385 C CA . ALA A 1 174 ? -6.906 3.514 -6.825 1.00 96.25 174 ALA A CA 1
ATOM 1386 C C . ALA A 1 174 ? -5.841 4.550 -6.429 1.00 96.25 174 ALA A C 1
ATOM 1388 O O . ALA A 1 174 ? -6.176 5.661 -6.010 1.00 96.25 174 ALA A O 1
ATOM 1389 N N . LEU A 1 175 ? -4.560 4.195 -6.564 1.00 98.19 175 LEU A N 1
ATOM 1390 C CA . LEU A 1 175 ? -3.442 5.059 -6.199 1.00 98.19 175 LEU A CA 1
ATOM 1391 C C . LEU A 1 175 ? -3.277 6.240 -7.165 1.00 98.19 175 LEU A C 1
ATOM 1393 O O . LEU A 1 175 ? -3.047 7.359 -6.708 1.00 98.19 175 LEU A O 1
ATOM 1397 N N . ALA A 1 176 ? -3.438 6.026 -8.473 1.00 98.12 176 ALA A N 1
ATOM 1398 C CA . ALA A 1 176 ? -3.380 7.088 -9.474 1.00 98.12 176 ALA A CA 1
ATOM 1399 C C . ALA A 1 176 ? -4.555 8.065 -9.332 1.00 98.12 176 ALA A C 1
ATOM 1401 O O . ALA A 1 176 ? -4.341 9.275 -9.328 1.00 98.12 176 ALA A O 1
ATOM 1402 N N . THR A 1 177 ? -5.779 7.565 -9.122 1.00 96.44 177 THR A N 1
ATOM 1403 C CA . THR A 1 177 ? -6.941 8.417 -8.822 1.00 96.44 177 THR A CA 1
ATOM 1404 C C . THR A 1 177 ? -6.699 9.249 -7.566 1.00 96.44 177 THR A C 1
ATOM 1406 O O . THR A 1 177 ? -6.932 10.456 -7.574 1.00 96.44 177 THR A O 1
ATOM 1409 N N . TYR A 1 178 ? -6.169 8.633 -6.504 1.00 97.06 178 TYR A N 1
ATOM 1410 C CA . TYR A 1 178 ? -5.829 9.358 -5.284 1.00 97.06 178 TYR A CA 1
ATOM 1411 C C . TYR A 1 178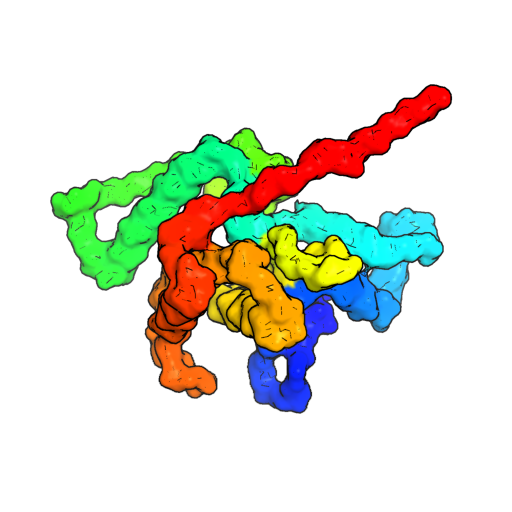 ? -4.756 10.428 -5.529 1.00 97.06 178 TYR A C 1
ATOM 1413 O O . TYR A 1 178 ? -4.911 11.556 -5.072 1.00 97.06 178 TYR A O 1
ATOM 1421 N N . PHE A 1 179 ? -3.695 10.108 -6.276 1.00 98.25 179 PHE A N 1
ATOM 1422 C CA . PHE A 1 179 ? -2.651 11.063 -6.656 1.00 98.25 179 PHE A CA 1
ATOM 1423 C C . PHE A 1 179 ? -3.219 12.270 -7.413 1.00 98.25 179 PHE A C 1
ATOM 1425 O O . PHE A 1 179 ? -2.919 13.404 -7.041 1.00 98.25 179 PHE A O 1
ATOM 1432 N N . ILE A 1 180 ? -4.069 12.041 -8.419 1.00 97.94 180 ILE A N 1
ATOM 1433 C CA . ILE A 1 180 ? -4.693 13.114 -9.207 1.00 97.94 180 ILE A CA 1
ATOM 1434 C C . ILE A 1 180 ? -5.558 13.998 -8.305 1.00 97.94 180 ILE A C 1
ATOM 1436 O O . ILE A 1 180 ? -5.438 15.219 -8.350 1.00 97.94 180 ILE A O 1
ATOM 1440 N N . ASP A 1 181 ? -6.371 13.408 -7.428 1.00 95.81 181 ASP A N 1
ATOM 1441 C CA . ASP A 1 181 ? -7.165 14.168 -6.459 1.00 95.81 181 ASP A CA 1
ATOM 1442 C C . ASP A 1 181 ? -6.280 15.026 -5.539 1.00 95.81 181 ASP A C 1
ATOM 1444 O O . ASP A 1 181 ? -6.598 16.189 -5.277 1.00 95.81 181 ASP A O 1
ATOM 1448 N N . MET A 1 182 ? -5.164 14.477 -5.047 1.00 96.19 182 MET A N 1
ATOM 1449 C CA . MET A 1 182 ? -4.247 15.205 -4.161 1.00 96.19 182 MET A CA 1
ATOM 1450 C C . MET A 1 182 ? -3.536 16.349 -4.885 1.00 96.19 182 MET A C 1
ATOM 1452 O O . MET A 1 182 ? -3.315 17.409 -4.297 1.00 96.19 182 MET A O 1
ATOM 1456 N N . LYS A 1 183 ? -3.193 16.147 -6.157 1.00 97.12 183 LYS A N 1
ATOM 1457 C CA . LYS A 1 183 ? -2.542 17.145 -7.004 1.00 97.12 183 LYS A CA 1
ATOM 1458 C C . LYS A 1 183 ? -3.510 18.265 -7.388 1.00 97.12 183 LYS A C 1
ATOM 1460 O O . LYS A 1 183 ? -3.237 19.426 -7.107 1.00 97.12 183 LYS A O 1
ATOM 1465 N N . GLU A 1 184 ? -4.648 17.913 -7.977 1.00 96.81 184 GLU A N 1
ATOM 1466 C CA . GLU A 1 184 ? -5.545 18.868 -8.637 1.00 96.81 184 GLU A CA 1
ATOM 1467 C C . GLU A 1 184 ? -6.561 19.504 -7.680 1.00 96.81 184 GLU A C 1
ATOM 1469 O O . GLU A 1 184 ? -6.904 20.675 -7.830 1.00 96.81 184 GLU A O 1
ATOM 1474 N N . ARG A 1 185 ? -7.063 18.754 -6.686 1.00 93.81 185 ARG A N 1
ATOM 1475 C CA . ARG A 1 185 ? -8.116 19.248 -5.776 1.00 93.81 185 ARG A CA 1
ATOM 1476 C C . ARG A 1 185 ? -7.561 19.761 -4.457 1.00 93.81 185 ARG A C 1
ATOM 1478 O O . ARG A 1 185 ? -8.008 20.794 -3.971 1.00 93.81 185 ARG A O 1
ATOM 1485 N N . GLU A 1 186 ? -6.612 19.038 -3.868 1.00 93.56 186 GLU A N 1
ATOM 1486 C CA . GLU A 1 186 ? -6.019 19.408 -2.573 1.00 93.56 186 GLU A CA 1
ATOM 1487 C C . GLU A 1 186 ? -4.763 20.285 -2.715 1.00 93.56 186 GLU A C 1
ATOM 1489 O O . GLU A 1 186 ? -4.267 20.802 -1.713 1.00 93.56 186 GLU A O 1
ATOM 1494 N N . GLY A 1 187 ? -4.222 20.438 -3.930 1.00 94.81 187 GLY A N 1
ATOM 1495 C CA . GLY A 1 187 ? -3.065 21.296 -4.202 1.00 94.81 187 GLY A CA 1
ATOM 1496 C C . GLY A 1 187 ? -1.802 20.886 -3.442 1.00 94.81 187 GLY A C 1
ATOM 1497 O O . GLY A 1 187 ? -1.072 21.743 -2.937 1.00 94.81 187 GLY A O 1
ATOM 1498 N N . TRP A 1 188 ? -1.556 19.583 -3.282 1.00 95.75 188 TRP A N 1
ATOM 1499 C CA . TRP A 1 188 ? -0.380 19.098 -2.561 1.00 95.75 188 TRP A CA 1
ATOM 1500 C C . TRP A 1 188 ? 0.928 19.524 -3.232 1.00 95.75 188 TRP A C 1
ATOM 1502 O O . TRP A 1 188 ? 1.042 19.554 -4.456 1.00 95.75 188 TRP A O 1
ATOM 1512 N N . SER A 1 189 ? 1.953 19.798 -2.416 1.00 95.94 189 SER A N 1
ATOM 1513 C CA . SER A 1 189 ? 3.297 20.044 -2.941 1.00 95.94 189 SER A CA 1
ATOM 1514 C C . SER A 1 189 ? 3.857 18.787 -3.607 1.00 95.94 189 SER A C 1
ATOM 1516 O O . SER A 1 189 ? 3.508 17.657 -3.243 1.00 95.94 189 SER A O 1
ATOM 1518 N N . ARG A 1 190 ? 4.790 18.978 -4.543 1.00 97.12 190 ARG A N 1
ATOM 1519 C CA . ARG A 1 190 ? 5.442 17.875 -5.256 1.00 97.12 190 ARG A CA 1
ATOM 1520 C C . ARG A 1 190 ? 6.101 16.860 -4.306 1.00 97.12 190 ARG A C 1
ATOM 1522 O O . ARG A 1 190 ? 6.008 15.664 -4.544 1.00 97.12 190 ARG A O 1
ATOM 1529 N N . GLU A 1 191 ? 6.689 17.302 -3.191 1.00 95.88 191 GLU A N 1
ATOM 1530 C CA . GLU A 1 191 ? 7.340 16.431 -2.196 1.00 95.88 191 GLU A CA 1
ATOM 1531 C C . GLU A 1 191 ? 6.333 15.524 -1.482 1.00 95.88 191 GLU A C 1
ATOM 1533 O O . GLU A 1 191 ? 6.642 14.379 -1.151 1.00 95.88 191 GLU A O 1
ATOM 1538 N N . ARG A 1 192 ? 5.115 16.025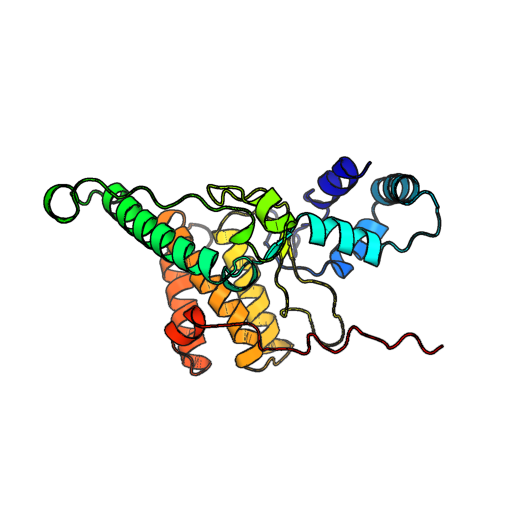 -1.249 1.00 95.31 192 ARG A N 1
ATOM 1539 C CA . ARG A 1 192 ? 4.034 15.251 -0.630 1.00 95.31 192 ARG A CA 1
ATOM 1540 C C . ARG A 1 192 ? 3.393 14.274 -1.618 1.00 95.31 192 ARG A C 1
ATOM 1542 O O . ARG A 1 192 ? 2.904 13.228 -1.207 1.00 95.31 192 ARG A O 1
ATOM 1549 N N . LEU A 1 193 ? 3.423 14.597 -2.911 1.00 97.56 193 LEU A N 1
ATOM 1550 C CA . LEU A 1 193 ? 2.972 13.725 -3.999 1.00 97.56 193 LEU A CA 1
ATOM 1551 C C . LEU A 1 193 ? 3.988 12.623 -4.352 1.00 97.56 193 LEU A C 1
ATOM 1553 O O . LEU A 1 193 ? 3.595 11.538 -4.777 1.00 97.56 193 LEU A O 1
ATOM 1557 N N . GLN A 1 194 ? 5.284 12.872 -4.139 1.00 98.06 194 GLN A N 1
ATOM 1558 C CA . GLN A 1 194 ? 6.380 11.949 -4.451 1.00 98.06 194 GLN A CA 1
ATOM 1559 C C . GLN A 1 194 ? 6.181 10.503 -3.946 1.00 98.06 194 GLN A C 1
ATOM 1561 O O . GLN A 1 194 ? 6.362 9.587 -4.751 1.00 98.06 194 GLN A O 1
ATOM 1566 N N . PRO A 1 195 ? 5.780 10.234 -2.682 1.00 97.69 195 PRO A N 1
ATOM 1567 C CA . PRO A 1 195 ? 5.561 8.860 -2.230 1.00 97.69 195 PRO A CA 1
ATOM 1568 C C . PRO A 1 195 ? 4.461 8.130 -3.007 1.00 97.69 195 PRO A C 1
ATOM 1570 O O . PRO A 1 195 ? 4.583 6.929 -3.218 1.00 97.69 195 PRO A O 1
ATOM 1573 N N . LEU A 1 196 ? 3.415 8.824 -3.468 1.00 98.44 196 LEU A N 1
ATOM 1574 C CA . LEU A 1 196 ? 2.344 8.204 -4.256 1.00 98.44 196 LEU A CA 1
ATOM 1575 C C . LEU A 1 196 ? 2.869 7.743 -5.626 1.00 98.44 196 LEU A C 1
ATOM 1577 O O . LEU A 1 196 ? 2.580 6.623 -6.043 1.00 98.44 196 LEU A O 1
ATOM 1581 N N . LEU A 1 197 ? 3.710 8.553 -6.282 1.00 98.50 197 LEU A N 1
ATOM 1582 C CA . LEU A 1 197 ? 4.386 8.153 -7.524 1.00 98.50 197 LEU A CA 1
ATOM 1583 C C . LEU A 1 197 ? 5.389 7.021 -7.301 1.00 98.50 197 LEU A C 1
ATOM 1585 O O . LEU A 1 197 ? 5.465 6.113 -8.124 1.00 98.50 197 LEU A O 1
ATOM 1589 N N . ALA A 1 198 ? 6.121 7.030 -6.183 1.00 98.56 198 ALA A N 1
ATOM 1590 C CA . ALA A 1 198 ? 6.984 5.909 -5.818 1.00 98.56 198 ALA A CA 1
ATOM 1591 C C . ALA A 1 198 ? 6.167 4.615 -5.658 1.00 98.56 198 ALA A C 1
ATOM 1593 O O . ALA A 1 198 ? 6.587 3.562 -6.123 1.00 98.56 198 ALA A O 1
ATOM 1594 N N . GLY A 1 199 ? 4.962 4.692 -5.085 1.00 98.44 199 GLY A N 1
ATOM 1595 C CA . GLY A 1 199 ? 4.054 3.548 -4.993 1.00 98.44 199 GLY A CA 1
ATOM 1596 C C . GLY A 1 199 ? 3.587 3.026 -6.351 1.00 98.44 199 GLY A C 1
ATOM 1597 O O . GLY A 1 199 ? 3.536 1.817 -6.549 1.00 98.44 199 GLY A O 1
ATOM 1598 N N . LEU A 1 200 ? 3.287 3.916 -7.302 1.00 98.62 200 LEU A N 1
ATOM 1599 C CA . LEU A 1 200 ? 2.957 3.514 -8.674 1.00 98.62 200 LEU A CA 1
ATOM 1600 C C . LEU A 1 200 ? 4.158 2.872 -9.377 1.00 98.62 200 LEU A C 1
ATOM 1602 O O . LEU A 1 200 ? 3.996 1.855 -10.048 1.00 98.62 200 LEU A O 1
ATOM 1606 N N . LEU A 1 201 ? 5.364 3.411 -9.170 1.00 98.56 201 LEU A N 1
ATOM 1607 C CA . LEU A 1 201 ? 6.606 2.841 -9.693 1.00 98.56 201 LEU A CA 1
ATOM 1608 C C . LEU A 1 201 ? 6.844 1.408 -9.180 1.00 98.56 201 LEU A C 1
ATOM 1610 O O . LEU A 1 201 ? 7.213 0.542 -9.971 1.00 98.56 201 LEU A O 1
ATOM 1614 N N . GLU A 1 202 ? 6.573 1.134 -7.898 1.00 98.00 202 GLU A N 1
ATOM 1615 C CA . GLU A 1 202 ? 6.661 -0.216 -7.309 1.00 98.00 202 GLU A CA 1
ATOM 1616 C C . GLU A 1 202 ? 5.688 -1.223 -7.951 1.00 98.00 202 GLU A C 1
ATOM 1618 O O . GLU A 1 202 ? 5.961 -2.426 -7.969 1.00 98.00 202 GLU A O 1
ATOM 1623 N N . LEU A 1 203 ? 4.552 -0.754 -8.481 1.00 98.25 203 LEU A N 1
ATOM 1624 C CA . LEU A 1 203 ? 3.543 -1.599 -9.129 1.00 98.25 203 LEU A CA 1
ATOM 1625 C C . LEU A 1 203 ? 3.873 -1.911 -10.599 1.00 98.25 203 LEU A C 1
ATOM 1627 O O . LEU A 1 203 ? 3.416 -2.936 -11.110 1.00 98.25 203 LEU A O 1
ATOM 1631 N N . LEU A 1 204 ? 4.683 -1.085 -11.277 1.00 97.94 204 LEU A N 1
ATOM 1632 C CA . LEU A 1 204 ? 4.948 -1.213 -12.719 1.00 97.94 204 LEU A CA 1
ATOM 1633 C C . LEU A 1 204 ? 5.446 -2.598 -13.168 1.00 97.94 204 LEU A C 1
ATOM 1635 O O . LEU A 1 204 ? 4.942 -3.080 -14.185 1.00 97.94 204 LEU A O 1
ATOM 1639 N N . PRO A 1 205 ? 6.387 -3.277 -12.475 1.00 96.62 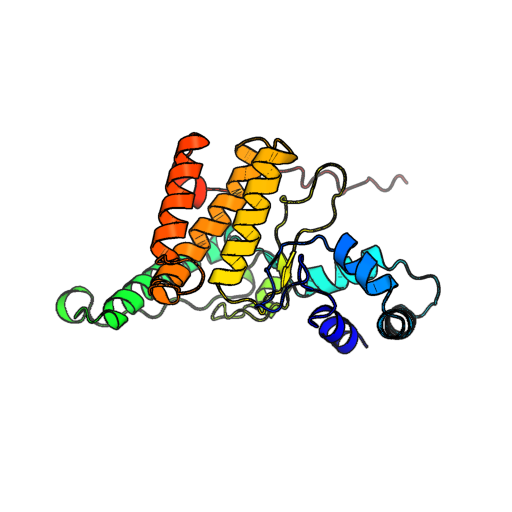205 PRO A N 1
ATOM 1640 C CA . PRO A 1 205 ? 6.847 -4.594 -12.916 1.00 96.62 205 PRO A CA 1
ATOM 1641 C C . PRO A 1 205 ? 5.713 -5.624 -12.989 1.00 96.62 205 PRO A C 1
ATOM 1643 O O . PRO A 1 205 ? 5.675 -6.428 -13.917 1.00 96.62 205 PRO A O 1
ATOM 1646 N N . TRP A 1 206 ? 4.770 -5.567 -12.047 1.00 96.19 206 TRP A N 1
ATOM 1647 C CA . TRP A 1 206 ? 3.628 -6.480 -11.974 1.00 96.19 206 TRP A CA 1
ATOM 1648 C C . TRP A 1 206 ? 2.561 -6.143 -13.009 1.00 96.19 206 TRP A C 1
ATOM 1650 O O . TRP A 1 206 ? 2.017 -7.038 -13.650 1.00 96.19 206 TRP A O 1
ATOM 1660 N N . LEU A 1 207 ? 2.308 -4.850 -13.231 1.00 97.19 207 LEU A N 1
ATOM 1661 C CA . LEU A 1 207 ? 1.411 -4.392 -14.293 1.00 97.19 207 LEU A CA 1
ATOM 1662 C C . LEU A 1 207 ? 1.913 -4.830 -15.669 1.00 97.19 207 LEU A C 1
ATOM 1664 O O . LEU A 1 207 ? 1.142 -5.349 -16.470 1.00 97.19 207 LEU A O 1
ATOM 1668 N N . ARG A 1 208 ? 3.217 -4.687 -15.926 1.00 96.19 208 ARG A N 1
ATOM 1669 C CA . ARG A 1 208 ? 3.841 -5.152 -17.170 1.00 96.19 208 ARG A CA 1
ATOM 1670 C C . ARG A 1 208 ? 3.769 -6.665 -17.338 1.00 96.19 208 ARG A C 1
ATOM 1672 O O . ARG A 1 208 ? 3.557 -7.133 -18.450 1.00 96.19 208 ARG A O 1
ATOM 1679 N N . GLN A 1 209 ? 3.953 -7.414 -16.254 1.00 95.06 209 GLN A N 1
ATOM 1680 C CA . GLN A 1 209 ? 3.967 -8.873 -16.311 1.00 95.06 209 GLN A CA 1
ATOM 1681 C C . GLN A 1 209 ? 2.564 -9.474 -16.474 1.00 95.0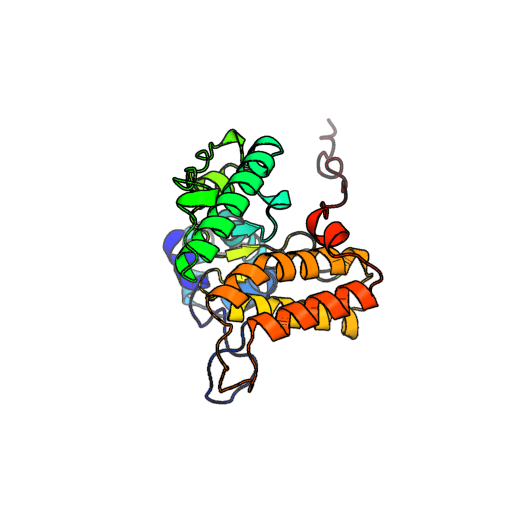6 209 GLN A C 1
ATOM 1683 O O . GLN A 1 209 ? 2.409 -10.444 -17.207 1.00 95.06 209 GLN A O 1
ATOM 1688 N N . TRP A 1 210 ? 1.554 -8.928 -15.790 1.00 94.38 210 TRP A N 1
ATOM 1689 C CA . TRP A 1 210 ? 0.244 -9.583 -15.658 1.00 94.38 210 TRP A CA 1
ATOM 1690 C C . TRP A 1 210 ? -0.937 -8.784 -16.214 1.00 94.38 210 TRP A C 1
ATOM 1692 O O . TRP A 1 210 ? -2.019 -9.341 -16.369 1.00 94.38 210 TRP A O 1
ATOM 1702 N N . HIS A 1 211 ? -0.757 -7.499 -16.529 1.00 94.62 211 HIS A N 1
ATOM 1703 C CA . HIS A 1 211 ? -1.839 -6.603 -16.952 1.00 94.62 211 HIS A CA 1
ATOM 1704 C C . HIS A 1 211 ? -1.476 -5.771 -18.198 1.00 94.62 211 HIS A C 1
ATOM 1706 O O . HIS A 1 211 ? -1.977 -4.660 -18.366 1.00 94.62 211 HIS A O 1
ATOM 1712 N N . ASN A 1 212 ? -0.599 -6.277 -19.075 1.00 96.06 212 ASN A N 1
ATOM 1713 C CA . ASN A 1 212 ? -0.138 -5.532 -20.257 1.00 96.06 212 ASN A CA 1
ATOM 1714 C C . ASN A 1 212 ? -0.686 -6.029 -21.597 1.00 96.06 212 ASN A C 1
ATOM 1716 O O . ASN A 1 212 ? -0.304 -5.516 -22.651 1.00 96.06 212 ASN A O 1
ATOM 1720 N N . ASP A 1 213 ? -1.594 -6.998 -21.579 1.00 94.69 213 ASP A N 1
ATOM 1721 C CA . ASP A 1 213 ? -2.431 -7.272 -22.741 1.00 94.69 213 ASP A CA 1
ATOM 1722 C C . ASP A 1 213 ? -3.414 -6.125 -22.986 1.00 94.69 213 ASP A C 1
ATOM 1724 O O . ASP A 1 213 ? -3.647 -5.281 -22.117 1.00 94.69 213 ASP A O 1
ATOM 1728 N N . MET A 1 214 ? -3.955 -6.060 -24.205 1.00 95.12 214 MET A N 1
ATOM 1729 C CA . MET A 1 214 ? -4.938 -5.040 -24.563 1.00 95.12 214 MET A CA 1
ATOM 1730 C C . MET A 1 214 ? -6.165 -5.185 -23.660 1.00 95.12 214 MET A C 1
ATOM 1732 O O . MET A 1 214 ? -6.905 -6.163 -23.772 1.00 95.12 214 MET A O 1
ATOM 1736 N N . ASN A 1 215 ? -6.383 -4.215 -22.776 1.00 91.12 215 ASN A N 1
ATOM 1737 C CA . ASN A 1 215 ? -7.534 -4.213 -21.893 1.00 91.12 215 ASN A CA 1
ATOM 1738 C C . ASN A 1 215 ? -8.775 -3.723 -22.671 1.00 91.12 215 ASN A C 1
ATOM 1740 O O . ASN A 1 215 ? -8.727 -2.627 -23.233 1.00 91.12 215 ASN A O 1
ATOM 1744 N N . PRO A 1 216 ? -9.875 -4.496 -22.722 1.00 88.25 216 PRO A N 1
ATOM 1745 C CA . PRO A 1 216 ? -11.057 -4.146 -23.509 1.00 88.25 216 PRO A CA 1
ATOM 1746 C C . PRO A 1 216 ? -11.832 -2.939 -22.961 1.00 88.25 216 PRO A C 1
ATOM 1748 O O . PRO A 1 216 ? -12.433 -2.215 -23.750 1.00 88.25 216 PRO A O 1
ATOM 1751 N N . ASP A 1 217 ? -11.792 -2.697 -21.650 1.00 85.19 217 ASP A N 1
ATOM 1752 C CA . ASP A 1 217 ? -12.527 -1.599 -21.011 1.00 85.19 217 ASP A CA 1
ATOM 1753 C C . ASP A 1 217 ? -11.826 -0.252 -21.231 1.00 85.19 217 ASP A C 1
ATOM 1755 O O . ASP A 1 217 ? -12.477 0.779 -21.401 1.00 85.19 217 ASP A O 1
ATOM 1759 N N . PHE A 1 218 ? -10.490 -0.263 -21.266 1.00 83.94 218 PHE A N 1
ATOM 1760 C CA . PHE A 1 218 ? -9.670 0.944 -21.431 1.00 83.94 218 PHE A CA 1
ATOM 1761 C C . PHE A 1 218 ? -9.128 1.141 -22.853 1.00 83.94 218 PHE A C 1
ATOM 1763 O O . PHE A 1 218 ? -8.665 2.231 -23.183 1.00 83.94 218 PHE A O 1
ATOM 1770 N N . GLY A 1 219 ? -9.142 0.101 -23.692 1.00 91.69 219 GLY A N 1
ATOM 1771 C CA . GLY A 1 219 ? -8.542 0.130 -25.029 1.00 91.69 219 GLY A CA 1
ATOM 1772 C C . GLY A 1 219 ? -7.026 0.363 -25.014 1.00 91.69 219 GLY A C 1
ATOM 1773 O O . GLY A 1 219 ? -6.486 0.942 -25.956 1.00 91.69 219 GLY A O 1
ATOM 1774 N N . ALA A 1 220 ? -6.342 -0.045 -23.940 1.00 93.31 220 ALA A N 1
ATOM 1775 C CA . ALA A 1 220 ? -4.920 0.205 -23.722 1.00 93.31 220 ALA A CA 1
ATOM 1776 C C . ALA A 1 220 ? -4.216 -0.992 -23.068 1.00 93.31 220 ALA A C 1
ATOM 1778 O O . ALA A 1 220 ? -4.834 -1.812 -22.390 1.00 93.31 220 ALA A O 1
ATOM 1779 N N . ARG A 1 221 ? -2.894 -1.071 -23.245 1.00 97.44 221 ARG A N 1
ATOM 1780 C CA . ARG A 1 221 ? -2.018 -1.973 -22.487 1.00 97.44 221 ARG A CA 1
ATOM 1781 C C . ARG A 1 221 ? -1.678 -1.304 -21.158 1.00 97.44 221 ARG A C 1
ATOM 1783 O O . ARG A 1 221 ? -1.001 -0.277 -21.147 1.00 97.44 221 ARG A O 1
ATOM 1790 N N . MET A 1 222 ? -2.201 -1.819 -20.045 1.00 97.06 222 MET A N 1
ATOM 1791 C CA . MET A 1 222 ? -2.208 -1.042 -18.797 1.00 97.06 222 MET A CA 1
ATOM 1792 C C . MET A 1 222 ? -0.823 -0.890 -18.159 1.00 97.06 222 MET A C 1
ATOM 1794 O O . MET A 1 222 ? -0.563 0.132 -17.528 1.00 97.06 222 MET A O 1
ATOM 1798 N N . GLY A 1 223 ? 0.089 -1.845 -18.353 1.00 97.56 223 GLY A N 1
ATOM 1799 C CA . GLY A 1 223 ? 1.490 -1.690 -17.949 1.00 97.56 223 GLY A CA 1
ATOM 1800 C C . GLY A 1 223 ? 2.180 -0.521 -18.661 1.00 97.56 223 GLY A C 1
ATOM 1801 O O . GLY A 1 223 ? 2.795 0.313 -17.998 1.00 97.56 223 GLY A O 1
ATOM 1802 N N . ASP A 1 224 ? 2.020 -0.420 -19.982 1.00 98.25 224 ASP A N 1
ATOM 1803 C CA . ASP A 1 224 ? 2.586 0.661 -20.804 1.00 98.25 224 ASP A CA 1
ATOM 1804 C C . ASP A 1 224 ? 1.931 2.017 -20.482 1.00 98.25 224 ASP A C 1
ATOM 1806 O O . ASP A 1 224 ? 2.601 3.052 -20.401 1.00 98.25 224 ASP A O 1
ATOM 1810 N N . TYR A 1 225 ? 0.614 2.009 -20.246 1.00 98.25 225 TYR A N 1
ATOM 1811 C CA . TYR A 1 225 ? -0.141 3.189 -19.830 1.00 98.25 225 TYR A CA 1
ATOM 1812 C C . TYR A 1 225 ? 0.388 3.758 -18.508 1.00 98.25 225 TYR A C 1
ATOM 1814 O O . TYR A 1 225 ? 0.729 4.940 -18.440 1.00 98.25 225 TYR A O 1
ATOM 1822 N N . TYR A 1 226 ? 0.496 2.931 -17.462 1.00 98.44 226 TYR A N 1
ATOM 1823 C CA . TYR A 1 226 ? 0.950 3.407 -16.154 1.00 98.44 226 TYR A CA 1
ATOM 1824 C C . TYR A 1 226 ? 2.430 3.785 -16.139 1.00 98.44 226 TYR A C 1
ATOM 1826 O O . TYR A 1 226 ? 2.809 4.698 -15.408 1.00 98.44 226 TYR A O 1
ATOM 1834 N N . GLU A 1 227 ? 3.273 3.145 -16.949 1.00 98.50 227 GLU A N 1
ATOM 1835 C CA . GLU A 1 227 ? 4.659 3.589 -17.101 1.00 98.50 227 GLU A CA 1
ATOM 1836 C C . GLU A 1 227 ? 4.738 4.991 -17.714 1.00 98.50 227 GLU A C 1
ATOM 1838 O O . GLU A 1 227 ? 5.491 5.838 -17.220 1.00 98.50 227 GLU A O 1
ATOM 1843 N N . SER A 1 228 ? 3.943 5.247 -18.757 1.00 98.44 228 SER A N 1
ATOM 1844 C CA . SER A 1 228 ? 3.854 6.567 -19.388 1.00 98.44 228 SER A CA 1
ATOM 1845 C C . SER A 1 228 ? 3.349 7.603 -18.386 1.00 98.44 228 SER A C 1
ATOM 1847 O O . SER A 1 228 ? 3.994 8.630 -18.191 1.00 98.44 228 SER A O 1
ATOM 1849 N N . PHE A 1 229 ? 2.277 7.277 -17.654 1.00 98.62 229 PHE A N 1
ATOM 1850 C CA . PHE A 1 229 ? 1.734 8.116 -16.584 1.00 98.62 229 PHE A CA 1
ATOM 1851 C C . PHE A 1 229 ? 2.795 8.484 -15.535 1.00 98.62 229 PHE A C 1
ATOM 1853 O O . PHE A 1 229 ? 2.992 9.662 -15.243 1.00 98.62 229 PHE A O 1
ATOM 1860 N N . VAL A 1 230 ? 3.521 7.498 -14.990 1.00 98.69 230 VAL A N 1
ATOM 1861 C CA . VAL A 1 230 ? 4.579 7.749 -13.995 1.00 98.69 230 VAL A CA 1
ATOM 1862 C C . VAL A 1 230 ? 5.686 8.619 -14.588 1.00 98.69 230 VAL A C 1
ATOM 1864 O O . VAL A 1 230 ? 6.136 9.557 -13.936 1.00 98.69 230 VAL A O 1
ATOM 1867 N N . THR A 1 231 ? 6.115 8.343 -15.820 1.00 98.38 231 THR A N 1
ATOM 1868 C CA . THR A 1 231 ? 7.180 9.100 -16.493 1.00 98.38 231 THR A CA 1
ATOM 1869 C C . THR A 1 231 ? 6.788 10.562 -16.713 1.00 98.38 231 THR A C 1
ATOM 1871 O O . THR A 1 231 ? 7.591 11.463 -16.448 1.00 98.38 231 THR A O 1
ATOM 1874 N N . ASP A 1 232 ? 5.559 10.810 -17.160 1.00 98.69 232 ASP A N 1
ATOM 1875 C CA . ASP A 1 232 ? 5.051 12.154 -17.420 1.00 98.69 232 ASP A CA 1
ATOM 1876 C C . ASP A 1 232 ? 4.873 12.948 -16.123 1.00 98.69 232 ASP A C 1
ATOM 1878 O O . ASP A 1 232 ? 5.310 14.098 -16.045 1.00 98.69 232 ASP A O 1
ATOM 1882 N N . GLU A 1 233 ? 4.328 12.331 -15.073 1.00 98.69 233 GLU A N 1
ATOM 1883 C CA . GLU A 1 233 ? 4.141 12.984 -13.773 1.00 98.69 233 GLU A CA 1
ATOM 1884 C C . GLU A 1 233 ? 5.465 13.267 -13.056 1.00 98.69 233 GLU A C 1
ATOM 1886 O O . GLU A 1 233 ? 5.655 14.348 -12.495 1.00 98.69 233 GLU A O 1
ATOM 1891 N N . VAL A 1 234 ? 6.429 12.347 -13.132 1.00 98.06 234 VAL A N 1
ATOM 1892 C CA . VAL A 1 234 ? 7.794 12.565 -12.629 1.00 98.06 234 VAL A CA 1
ATOM 1893 C C . VAL A 1 234 ? 8.436 13.764 -13.323 1.00 98.06 234 VAL A C 1
ATOM 1895 O O . VAL A 1 234 ? 8.989 14.635 -12.649 1.00 98.06 234 VAL A O 1
ATOM 1898 N N . ARG A 1 235 ? 8.309 13.866 -14.652 1.00 98.38 235 ARG A N 1
ATOM 1899 C CA . ARG A 1 235 ? 8.814 15.016 -15.414 1.00 98.38 235 ARG A CA 1
ATOM 1900 C C . ARG A 1 235 ? 8.090 16.308 -15.036 1.00 98.38 235 ARG A C 1
ATOM 1902 O O . ARG A 1 235 ? 8.753 17.317 -14.800 1.00 98.38 235 ARG A O 1
ATOM 1909 N N . ALA A 1 236 ? 6.759 16.287 -14.971 1.00 98.31 236 ALA A N 1
ATOM 1910 C CA . ALA A 1 236 ? 5.938 17.455 -14.652 1.00 98.31 236 ALA A CA 1
ATOM 1911 C C . ALA A 1 236 ? 6.251 18.015 -13.256 1.00 98.31 236 ALA A C 1
ATOM 1913 O O . ALA A 1 236 ? 6.333 19.228 -13.076 1.00 98.31 236 ALA A O 1
ATOM 1914 N N . LEU A 1 237 ? 6.496 17.133 -12.284 1.00 98.25 237 LEU A N 1
ATOM 1915 C CA . LEU A 1 237 ? 6.896 17.497 -10.925 1.00 98.25 237 LEU A CA 1
ATOM 1916 C C . LEU A 1 237 ? 8.408 17.730 -10.772 1.00 98.25 237 LEU A C 1
ATOM 1918 O O . LEU A 1 237 ? 8.868 18.010 -9.666 1.00 98.25 237 LEU A O 1
ATOM 1922 N N . GLN A 1 238 ? 9.184 17.669 -11.860 1.00 98.25 238 GLN A N 1
ATOM 1923 C CA . GLN A 1 238 ? 10.635 17.887 -11.880 1.00 98.25 238 GLN A CA 1
ATOM 1924 C C . GLN A 1 238 ? 11.399 16.948 -10.924 1.00 98.25 238 GLN A C 1
ATOM 1926 O O . GLN A 1 238 ? 12.291 17.378 -10.184 1.00 98.25 238 GLN A O 1
ATOM 1931 N N . PHE A 1 239 ? 11.015 15.675 -10.924 1.00 98.44 239 PHE A N 1
ATOM 1932 C CA . PHE A 1 239 ? 11.751 14.569 -10.320 1.00 98.44 239 PHE A CA 1
ATOM 1933 C C . PHE A 1 239 ? 12.414 13.714 -11.404 1.00 98.44 239 PHE A C 1
ATOM 1935 O O . PHE A 1 239 ? 12.152 13.850 -12.600 1.00 98.44 239 PHE A O 1
ATOM 1942 N N . THR A 1 240 ? 13.251 12.785 -10.967 1.00 98.00 240 THR A N 1
ATOM 1943 C CA . THR A 1 240 ? 13.737 11.646 -11.745 1.00 98.00 240 THR A CA 1
ATOM 1944 C C . THR A 1 240 ? 13.138 10.344 -11.207 1.00 98.00 240 THR A C 1
ATOM 1946 O O . THR A 1 240 ? 12.641 10.283 -10.081 1.00 98.00 240 THR A O 1
ATOM 1949 N N . LEU A 1 241 ? 13.201 9.261 -11.990 1.00 97.56 241 LEU A N 1
ATOM 1950 C CA . LEU A 1 241 ? 12.820 7.933 -11.488 1.00 97.56 241 LEU A CA 1
ATOM 1951 C C . LEU A 1 241 ? 13.708 7.494 -10.313 1.00 97.56 241 LEU A C 1
ATOM 1953 O O . LEU A 1 241 ? 13.235 6.806 -9.411 1.00 97.56 241 LEU A O 1
ATOM 1957 N N . ASP A 1 242 ? 14.972 7.921 -10.293 1.00 97.81 242 ASP A N 1
ATOM 1958 C CA . ASP A 1 242 ? 15.882 7.637 -9.185 1.00 97.81 242 ASP A CA 1
ATOM 1959 C C . ASP A 1 242 ? 15.489 8.395 -7.914 1.00 97.81 242 ASP A C 1
ATOM 1961 O O . ASP A 1 242 ? 15.593 7.826 -6.831 1.00 97.81 242 ASP A O 1
ATOM 1965 N N . ASP A 1 243 ? 14.930 9.607 -8.022 1.00 97.75 243 ASP A N 1
ATOM 1966 C CA . ASP A 1 243 ? 14.358 10.313 -6.867 1.00 97.75 243 ASP A CA 1
ATOM 1967 C C . ASP A 1 243 ? 13.179 9.545 -6.257 1.00 97.75 243 ASP A C 1
ATOM 1969 O O . ASP A 1 243 ? 13.008 9.545 -5.038 1.00 97.75 243 ASP A O 1
ATOM 1973 N N . LEU A 1 244 ? 12.358 8.876 -7.077 1.00 97.69 244 LEU A N 1
ATOM 1974 C CA . LEU A 1 244 ? 11.284 8.017 -6.569 1.00 97.69 244 LEU A CA 1
ATOM 1975 C C . LEU A 1 244 ? 11.842 6.776 -5.865 1.00 97.69 244 LEU A C 1
ATOM 1977 O O . LEU A 1 244 ? 11.428 6.477 -4.747 1.00 97.69 244 LEU A O 1
ATOM 1981 N N . ARG A 1 245 ? 12.810 6.081 -6.480 1.00 96.00 245 ARG A N 1
ATOM 1982 C CA . ARG A 1 245 ? 13.462 4.890 -5.893 1.00 96.00 245 ARG A CA 1
ATOM 1983 C C . ARG A 1 245 ? 14.205 5.212 -4.598 1.00 96.00 245 ARG A C 1
ATOM 1985 O O . ARG A 1 245 ? 14.235 4.403 -3.675 1.00 96.00 245 ARG A O 1
ATOM 1992 N N . ALA A 1 246 ? 14.815 6.392 -4.534 1.00 95.56 246 ALA A N 1
ATOM 1993 C CA . ALA A 1 246 ? 15.557 6.871 -3.379 1.00 95.56 246 ALA A CA 1
ATOM 1994 C C . ALA A 1 246 ? 14.665 7.541 -2.325 1.00 95.56 246 ALA A C 1
ATOM 1996 O O . ALA A 1 246 ? 15.188 7.952 -1.283 1.00 95.56 246 ALA A O 1
ATOM 1997 N N . TRP A 1 247 ? 13.350 7.660 -2.563 1.00 96.62 247 TRP A N 1
ATOM 1998 C CA . TRP A 1 247 ? 12.448 8.314 -1.626 1.00 96.62 247 TRP A CA 1
ATOM 1999 C C . TRP A 1 247 ? 12.526 7.652 -0.251 1.00 96.62 247 TRP A C 1
ATOM 2001 O O . TRP A 1 247 ? 12.489 6.429 -0.097 1.00 96.62 247 TRP A O 1
ATOM 2011 N N . LYS A 1 248 ? 12.606 8.492 0.777 1.00 93.12 248 LYS A N 1
ATOM 2012 C CA . LYS A 1 248 ? 12.513 8.088 2.176 1.00 93.12 248 LYS A CA 1
ATOM 2013 C C . LYS A 1 248 ? 11.534 9.025 2.866 1.00 93.12 248 LYS A C 1
ATOM 2015 O O . LYS A 1 248 ? 11.486 10.204 2.503 1.00 93.12 248 LYS A O 1
ATOM 2020 N N . PRO A 1 249 ? 10.795 8.552 3.884 1.00 89.38 249 PRO A N 1
ATOM 2021 C CA . PRO A 1 249 ? 10.028 9.465 4.712 1.00 89.38 249 PRO A CA 1
ATOM 2022 C C . PRO A 1 249 ? 10.975 10.541 5.245 1.00 89.38 249 PRO A C 1
ATOM 2024 O O . PRO A 1 249 ? 12.079 10.230 5.709 1.00 89.38 249 PRO A O 1
ATOM 2027 N N . ALA A 1 250 ? 10.553 11.805 5.178 1.00 80.12 250 ALA A N 1
ATOM 2028 C CA . ALA A 1 250 ? 11.268 12.867 5.869 1.00 80.12 250 ALA A CA 1
ATOM 2029 C C . ALA A 1 250 ? 11.469 12.426 7.324 1.00 80.12 250 ALA A C 1
ATOM 2031 O O . ALA A 1 250 ? 10.589 11.784 7.899 1.00 80.12 250 ALA A O 1
ATOM 2032 N N . ALA A 1 251 ? 12.623 12.734 7.918 1.00 58.66 251 ALA A N 1
ATOM 2033 C CA . ALA A 1 251 ? 12.898 12.431 9.319 1.00 58.66 251 ALA A CA 1
ATOM 2034 C C . ALA A 1 251 ? 11.984 13.280 10.227 1.00 58.66 251 ALA A C 1
ATOM 2036 O O . ALA A 1 251 ? 12.407 14.223 10.891 1.00 58.66 251 ALA A O 1
ATOM 2037 N N . THR A 1 252 ? 10.686 12.997 10.230 1.00 44.59 252 THR A N 1
ATOM 2038 C CA . THR A 1 252 ? 9.684 13.713 10.996 1.00 44.59 252 THR A CA 1
ATOM 2039 C C . THR A 1 252 ? 9.744 13.210 12.426 1.00 44.59 252 THR A C 1
ATOM 2041 O O . THR A 1 252 ? 9.233 12.145 12.756 1.00 44.59 252 THR A O 1
ATOM 2044 N N . ALA A 1 253 ? 10.379 14.001 13.288 1.00 37.31 253 ALA A N 1
ATOM 2045 C CA . ALA A 1 253 ? 9.926 14.224 14.656 1.00 37.31 253 ALA A CA 1
ATOM 2046 C C . ALA A 1 253 ? 9.534 12.975 15.479 1.00 37.31 253 ALA A C 1
ATOM 2048 O O . ALA A 1 253 ? 8.556 13.013 16.228 1.00 37.31 253 ALA A O 1
ATOM 2049 N N . ALA A 1 254 ? 10.383 11.943 15.509 1.00 38.03 254 ALA A N 1
ATOM 2050 C CA . ALA A 1 254 ? 10.354 10.874 16.522 1.00 38.03 254 ALA A CA 1
ATOM 2051 C C . ALA A 1 254 ? 10.469 11.387 17.990 1.00 38.03 254 ALA A C 1
ATOM 2053 O O . ALA A 1 254 ? 10.564 10.607 18.933 1.00 38.03 254 ALA A O 1
ATOM 2054 N N . ARG A 1 255 ? 10.453 12.711 18.212 1.00 38.84 255 ARG A N 1
ATOM 2055 C CA . ARG A 1 255 ? 10.510 13.395 19.511 1.00 38.84 255 ARG A CA 1
ATOM 2056 C C . ARG A 1 255 ? 9.182 13.968 20.019 1.00 38.84 255 ARG A C 1
ATOM 2058 O O . ARG A 1 255 ? 9.141 14.352 21.183 1.00 38.84 255 ARG A O 1
ATOM 2065 N N . ARG A 1 256 ? 8.092 14.022 19.240 1.00 35.91 256 ARG A N 1
ATOM 2066 C CA . ARG A 1 256 ? 6.838 14.662 19.716 1.00 35.91 256 ARG A CA 1
ATOM 2067 C C . ARG A 1 256 ? 5.893 13.760 20.528 1.00 35.91 256 ARG A C 1
ATOM 2069 O O . ARG A 1 256 ? 4.883 14.250 21.017 1.00 35.91 256 ARG A O 1
ATOM 2076 N N . GLY A 1 257 ? 6.249 12.490 20.743 1.00 34.31 257 GLY A N 1
ATOM 2077 C CA . GLY A 1 257 ? 5.482 11.541 21.568 1.00 34.31 257 GLY A CA 1
ATOM 2078 C C . GLY A 1 257 ? 5.950 11.385 23.022 1.00 34.31 257 GLY A C 1
ATOM 2079 O O . GLY A 1 257 ? 5.228 10.808 23.827 1.00 34.31 257 GLY A O 1
ATOM 2080 N N . ARG A 1 258 ? 7.120 11.914 23.411 1.00 37.41 258 ARG A N 1
ATOM 2081 C CA . ARG A 1 258 ? 7.569 11.877 24.814 1.00 37.41 258 ARG A CA 1
ATOM 2082 C C . ARG A 1 258 ? 7.083 13.139 25.527 1.00 37.41 258 ARG A C 1
ATOM 2084 O O . ARG A 1 258 ? 7.870 14.027 25.848 1.00 37.41 258 ARG A O 1
ATOM 2091 N N . LYS A 1 259 ? 5.767 13.243 25.755 1.00 36.84 259 LYS A N 1
ATOM 2092 C CA . LYS A 1 259 ? 5.269 14.129 26.816 1.00 36.84 259 LYS A CA 1
ATOM 2093 C C . LYS A 1 259 ? 5.966 13.681 28.100 1.00 36.84 259 LYS A C 1
ATOM 2095 O O . LYS A 1 259 ? 5.803 12.541 28.527 1.00 36.84 259 LYS A O 1
ATOM 2100 N N . ARG A 1 260 ? 6.805 14.563 28.652 1.00 34.34 260 ARG A N 1
ATOM 2101 C CA . ARG A 1 260 ? 7.334 14.449 30.012 1.00 34.34 260 ARG A CA 1
ATOM 2102 C C . ARG A 1 260 ? 6.132 14.206 30.920 1.00 34.34 260 ARG A C 1
ATOM 2104 O O . ARG A 1 260 ? 5.250 15.058 30.991 1.00 34.34 260 ARG A O 1
ATOM 2111 N N . SER A 1 261 ? 6.099 13.058 31.582 1.00 37.31 261 SER A N 1
ATOM 2112 C CA . SER A 1 261 ? 5.417 12.937 32.862 1.00 37.31 261 SER A CA 1
ATOM 2113 C C . SER A 1 261 ? 6.037 14.000 33.768 1.00 37.31 261 SER A C 1
ATOM 2115 O O . SER A 1 261 ? 7.217 13.906 34.116 1.00 37.31 261 SER A O 1
ATOM 2117 N N . ALA A 1 262 ? 5.292 15.071 34.026 1.00 36.22 262 ALA A N 1
ATOM 2118 C CA . ALA A 1 262 ? 5.597 15.943 35.143 1.00 36.22 262 ALA A CA 1
ATOM 2119 C C . ALA A 1 262 ? 5.314 15.142 36.419 1.00 36.22 262 ALA A C 1
ATOM 2121 O O . ALA A 1 262 ? 4.295 14.452 36.492 1.00 36.22 262 ALA A O 1
ATOM 2122 N N . ALA A 1 263 ? 6.287 15.171 37.328 1.00 33.81 263 ALA A N 1
ATOM 2123 C CA . ALA A 1 263 ? 6.124 14.762 38.714 1.00 33.81 263 ALA A CA 1
ATOM 2124 C C . ALA A 1 263 ? 5.146 15.700 39.433 1.00 33.81 263 ALA A C 1
ATOM 2126 O O . ALA A 1 263 ? 5.044 16.871 38.991 1.00 33.81 263 ALA A O 1
#